Protein AF-A0A7W1MT92-F1 (afdb_monomer)

Foldseek 3Di:
DDDDDDDDDPPPPPPPPPPPDPDDDWFWKDWPAFWAADEDEQQDKDKTATDMDTDDDKWKWKDKQNHTDPPPTDRMDIDGRDHQVQAQIWMKMWIGDPPDIDIGDTYGYHYHYDWFWDWDFLDAFPVGATWIWTKTAAPPAAAFAEEEEFEADQLADDEQDPVVVQNVCSPVGHGYTSGDFFGAPPHDPRPDPSQDPPDQVNDVVGVHDDPPRRLVRLLSNQQSQCPPRNHPNAYEYEYEAVSLVSLVLQQLPPDPSRSHHPYYDHHHYDDDPVCSCVSVPPDDPPDDDDPDDPDDD

Secondary structure (DSSP, 8-state):
--PPPPPP----------PPPPPPPPPPPEEEEPPPPEEEETT---EEE-EEESSSPPEEEEEETTEE-TT--SSEEE-SS--GGGTT-EEEEEEE-SS-EEEPPPEEEEEE-----EEEEEEE-TTS-EEEEEEEPPTT-S-EEEEEEE--STTTS--S--HHHHHHHHHTT-EEEEE--PPPSS-----STT-PSS-TTTSSS-----TTHHHHHHHHHHHHHHH-TTEEEEEEEEEETHHHHHHHHHHHHSPTTTTS-SEEEEES----TT-GGGGS----TTS-PPPPPP---

pLDDT: mean 85.75, std 16.42, range [31.8, 98.81]

Structure (mmCIF, N/CA/C/O backbone):
data_AF-A0A7W1MT92-F1
#
_entry.id   AF-A0A7W1MT92-F1
#
loop_
_atom_site.group_PDB
_atom_site.id
_atom_site.type_symbol
_atom_site.label_atom_id
_atom_site.label_alt_id
_atom_site.label_comp_id
_atom_site.label_asym_id
_atom_site.label_entity_id
_atom_site.label_seq_id
_atom_site.pdbx_PDB_ins_code
_atom_site.Cartn_x
_atom_site.Cartn_y
_atom_site.Cartn_z
_atom_site.occupancy
_atom_site.B_iso_or_equiv
_atom_site.auth_seq_id
_atom_site.auth_comp_id
_atom_site.auth_asym_id
_atom_site.auth_atom_id
_atom_site.pdbx_PDB_model_num
ATOM 1 N N . MET A 1 1 ? -49.237 44.125 102.964 1.00 48.06 1 MET A N 1
ATOM 2 C CA . MET A 1 1 ? -49.565 43.345 101.752 1.00 48.06 1 MET A CA 1
ATOM 3 C C . MET A 1 1 ? -48.371 43.390 100.816 1.00 48.06 1 MET A C 1
ATOM 5 O O . MET A 1 1 ? -47.996 44.467 100.379 1.00 48.06 1 MET A O 1
ATOM 9 N N . ARG A 1 2 ? -47.734 42.242 100.585 1.00 42.09 2 ARG A N 1
ATOM 10 C CA . ARG A 1 2 ? -46.624 42.036 99.643 1.00 42.09 2 ARG A CA 1
ATOM 11 C C . ARG A 1 2 ? -46.978 40.756 98.872 1.00 42.09 2 ARG A C 1
ATOM 13 O O . ARG A 1 2 ? -47.175 39.746 99.546 1.00 42.09 2 ARG A O 1
ATOM 20 N N . PRO A 1 3 ? -47.141 40.772 97.540 1.00 48.22 3 PRO A N 1
ATOM 21 C CA . PRO A 1 3 ? -47.495 39.561 96.806 1.00 48.22 3 PRO A CA 1
ATOM 22 C C . PRO A 1 3 ? -46.298 38.605 96.711 1.00 48.22 3 PRO A C 1
ATOM 24 O O . PRO A 1 3 ? -45.175 39.034 96.451 1.00 48.22 3 PRO A O 1
ATOM 27 N N . LEU A 1 4 ? -46.558 37.314 96.928 1.00 47.12 4 LEU A N 1
ATOM 28 C CA . LEU A 1 4 ? -45.647 36.199 96.659 1.00 47.12 4 LEU A CA 1
ATOM 29 C C . LEU A 1 4 ? -45.480 36.024 95.139 1.00 47.12 4 LEU A C 1
ATOM 31 O O . LEU A 1 4 ? -46.471 35.935 94.418 1.00 47.12 4 LEU A O 1
ATOM 35 N N . ILE A 1 5 ? -44.235 35.968 94.662 1.00 55.94 5 ILE A N 1
ATOM 36 C CA . ILE A 1 5 ? -43.886 35.667 93.264 1.00 55.94 5 ILE A CA 1
ATOM 37 C C . ILE A 1 5 ? -43.835 34.132 93.103 1.00 55.94 5 ILE A C 1
ATOM 39 O O . ILE A 1 5 ? -43.121 33.492 93.878 1.00 55.94 5 ILE A O 1
ATOM 43 N N . PRO A 1 6 ? -44.559 33.515 92.149 1.00 52.12 6 PRO A N 1
ATOM 44 C CA . PRO A 1 6 ? -44.452 32.080 91.877 1.00 52.12 6 PRO A CA 1
ATOM 45 C C . PRO A 1 6 ? -43.140 31.732 91.138 1.00 52.12 6 PRO A C 1
ATOM 47 O O . PRO A 1 6 ? -42.566 32.591 90.464 1.00 52.12 6 PRO A O 1
ATOM 50 N N . PRO A 1 7 ? -42.633 30.489 91.255 1.00 48.16 7 PRO A N 1
ATOM 51 C CA . PRO A 1 7 ? -41.331 30.105 90.715 1.00 48.16 7 PRO A CA 1
ATOM 52 C C . PRO A 1 7 ? -41.333 30.051 89.182 1.00 48.16 7 PRO A C 1
ATOM 54 O O . PRO A 1 7 ? -42.296 29.607 88.560 1.00 48.16 7 PRO A O 1
ATOM 57 N N . ALA A 1 8 ? -40.219 30.467 88.576 1.00 51.00 8 ALA A N 1
ATOM 58 C CA . ALA A 1 8 ? -39.996 30.373 87.139 1.00 51.00 8 ALA A CA 1
ATOM 59 C C . ALA A 1 8 ? -39.869 28.904 86.701 1.00 51.00 8 ALA A C 1
ATOM 61 O O . ALA A 1 8 ? -38.940 28.198 87.099 1.00 51.00 8 ALA A O 1
ATOM 62 N N . THR A 1 9 ? -40.778 28.447 85.843 1.00 44.19 9 THR A N 1
ATOM 63 C CA . THR A 1 9 ? -40.657 27.182 85.116 1.00 44.19 9 THR A CA 1
ATOM 64 C C . THR A 1 9 ? -39.539 27.316 84.083 1.00 44.19 9 THR A C 1
ATOM 66 O O . THR A 1 9 ? -39.679 28.021 83.086 1.00 44.19 9 THR A O 1
ATOM 69 N N . ARG A 1 10 ? -38.407 26.637 84.303 1.00 48.03 10 ARG A N 1
ATOM 70 C CA . ARG A 1 10 ? -37.418 26.405 83.242 1.00 48.03 10 ARG A CA 1
ATOM 71 C C . ARG A 1 10 ? -38.031 25.448 82.220 1.00 48.03 10 ARG A C 1
ATOM 73 O O . ARG A 1 10 ? -38.065 24.242 82.451 1.00 48.03 10 ARG A O 1
ATOM 80 N N . THR A 1 11 ? -38.487 25.964 81.085 1.00 42.00 11 THR A N 1
ATOM 81 C CA . THR A 1 11 ? -38.676 25.151 79.883 1.00 42.00 11 THR A CA 1
ATOM 82 C C . THR A 1 11 ? -37.298 24.762 79.364 1.00 42.00 11 THR A C 1
ATOM 84 O O . THR A 1 11 ? -36.565 25.562 78.792 1.00 42.00 11 THR A O 1
ATOM 87 N N . ASN A 1 12 ? -36.919 23.514 79.621 1.00 45.34 12 ASN A N 1
ATOM 88 C CA . ASN A 1 12 ? -35.767 22.886 79.000 1.00 45.34 12 ASN A CA 1
ATOM 89 C C . ASN A 1 12 ? -36.131 22.580 77.538 1.00 45.34 12 ASN A C 1
ATOM 91 O O . ASN A 1 12 ? -36.581 21.478 77.231 1.00 45.34 12 ASN A O 1
ATOM 95 N N . THR A 1 13 ? -36.008 23.557 76.636 1.00 44.53 13 THR A N 1
ATOM 96 C CA . THR A 1 13 ? -36.089 23.314 75.188 1.00 44.53 13 THR A CA 1
ATOM 97 C C . THR A 1 13 ? -34.799 22.643 74.735 1.00 44.53 13 THR A C 1
ATOM 99 O O . THR A 1 13 ? -33.932 23.265 74.129 1.00 44.53 13 THR A O 1
ATOM 102 N N . ARG A 1 14 ? -34.650 21.353 75.052 1.00 58.62 14 ARG A N 1
ATOM 103 C CA . ARG A 1 14 ? -33.775 20.480 74.275 1.00 58.62 14 ARG A CA 1
ATOM 104 C C . ARG A 1 14 ? -34.572 20.035 73.054 1.00 58.62 14 ARG A C 1
ATOM 106 O O . ARG A 1 14 ? -35.206 18.990 73.074 1.00 58.62 14 ARG A O 1
ATOM 113 N N . THR A 1 15 ? -34.554 20.861 72.020 1.00 52.00 15 THR A N 1
ATOM 114 C CA . THR A 1 15 ? -35.010 20.504 70.673 1.00 52.00 15 THR A CA 1
ATOM 115 C C . THR A 1 15 ? -33.934 20.904 69.679 1.00 52.00 15 THR A C 1
ATOM 117 O O . THR A 1 15 ? -34.174 21.704 68.787 1.00 52.00 15 THR A O 1
ATOM 120 N N . ASP A 1 16 ? -32.752 20.319 69.851 1.00 53.72 16 ASP A N 1
ATOM 121 C CA . ASP A 1 16 ? -31.886 20.001 68.717 1.00 53.72 16 ASP A CA 1
ATOM 122 C C . ASP A 1 16 ? -32.101 18.516 68.411 1.00 53.72 16 ASP A C 1
ATOM 124 O O . ASP A 1 16 ? -31.199 17.688 68.522 1.00 53.72 16 ASP A O 1
ATOM 128 N N . ASP A 1 17 ? -33.353 18.159 68.117 1.00 54.31 17 ASP A N 1
ATOM 129 C CA . ASP A 1 17 ? -33.666 16.883 67.484 1.00 54.31 17 ASP A CA 1
ATOM 130 C C . ASP A 1 17 ? -33.342 17.069 65.998 1.00 54.31 17 ASP A C 1
ATOM 132 O O . ASP A 1 17 ? -34.206 17.322 65.158 1.00 54.31 17 ASP A O 1
ATOM 136 N N . PHE A 1 18 ? -32.042 17.066 65.686 1.00 61.00 18 PHE A N 1
ATOM 137 C CA . PHE A 1 18 ? -31.567 16.848 64.327 1.00 61.00 18 PHE A CA 1
ATOM 138 C C . PHE A 1 18 ? -31.975 15.423 63.958 1.00 61.00 18 PHE A C 1
ATOM 140 O O . PHE A 1 18 ? -31.192 14.483 64.095 1.00 61.00 18 PHE A O 1
ATOM 147 N N . ALA A 1 19 ? -33.220 15.253 63.510 1.00 62.56 19 ALA A N 1
ATOM 148 C CA . ALA A 1 19 ? -33.604 14.057 62.789 1.00 62.56 19 ALA A CA 1
ATOM 149 C C . ALA A 1 19 ? -32.589 13.905 61.642 1.00 62.56 19 ALA A C 1
ATOM 151 O O . ALA A 1 19 ? -32.461 14.832 60.832 1.00 62.56 19 ALA A O 1
ATOM 152 N N . PRO A 1 20 ? -31.811 12.809 61.580 1.00 62.53 20 PRO A N 1
ATOM 153 C CA . PRO A 1 20 ? -30.893 12.615 60.473 1.00 62.53 20 PRO A CA 1
ATOM 154 C C . PRO A 1 20 ? -31.728 12.624 59.192 1.00 62.53 20 PRO A C 1
ATOM 156 O O . PRO A 1 20 ? -32.697 11.872 59.073 1.00 62.53 20 PRO A O 1
ATOM 159 N N . THR A 1 21 ? -31.394 13.508 58.250 1.00 64.69 21 THR A N 1
ATOM 160 C CA . THR A 1 21 ? -32.008 13.499 56.917 1.00 64.69 21 THR A CA 1
ATOM 161 C C . THR A 1 21 ? -31.938 12.074 56.366 1.00 64.69 21 THR A C 1
ATOM 163 O O . THR A 1 21 ? -30.860 11.474 56.455 1.00 64.69 21 THR A O 1
ATOM 166 N N . PRO A 1 22 ? -33.034 11.505 55.825 1.00 69.00 22 PRO A N 1
ATOM 167 C CA . PRO A 1 22 ? -33.008 10.146 55.307 1.00 69.00 22 PRO A CA 1
ATOM 168 C C . PRO A 1 22 ? -31.901 10.038 54.259 1.00 69.00 22 PRO A C 1
ATOM 170 O O . PRO A 1 22 ? -31.865 10.802 53.295 1.00 69.00 22 PRO A O 1
ATOM 173 N N . ASN A 1 23 ? -30.963 9.120 54.494 1.00 74.19 23 ASN A N 1
ATOM 174 C CA . ASN A 1 23 ? -29.875 8.849 53.565 1.00 74.19 23 ASN A CA 1
ATOM 175 C C . ASN A 1 23 ? -30.501 8.447 52.213 1.00 74.19 23 ASN A C 1
ATOM 177 O O . ASN A 1 23 ? -31.392 7.589 52.219 1.00 74.19 23 ASN A O 1
ATOM 181 N N . PRO A 1 24 ? -30.112 9.053 51.075 1.00 80.06 24 PRO A N 1
ATOM 182 C CA . PRO A 1 24 ? -30.692 8.704 49.783 1.00 80.06 24 PRO A CA 1
ATOM 183 C C . PRO A 1 24 ? -30.564 7.199 49.518 1.00 80.06 24 PRO A C 1
ATOM 185 O O . PRO A 1 24 ? -29.521 6.594 49.773 1.00 80.06 24 PRO A O 1
ATOM 188 N N . THR A 1 25 ? -31.638 6.586 49.015 1.00 89.00 25 THR A N 1
ATOM 189 C CA . THR A 1 25 ? -31.658 5.157 48.687 1.00 89.00 25 THR A CA 1
ATOM 190 C C . THR A 1 25 ? -30.604 4.852 47.617 1.00 89.00 25 THR A C 1
ATOM 192 O O . THR A 1 25 ? -30.557 5.561 46.607 1.00 89.00 25 THR A O 1
ATOM 195 N N . PRO A 1 26 ? -29.765 3.813 47.793 1.00 93.69 26 PRO A N 1
ATOM 196 C CA . PRO A 1 26 ? -28.793 3.430 46.779 1.00 93.69 26 PRO A CA 1
ATOM 197 C C . PRO A 1 26 ? -29.451 3.126 45.422 1.00 93.69 26 PRO A C 1
ATOM 199 O O . PRO A 1 26 ? -30.403 2.353 45.348 1.00 93.69 26 PRO A O 1
ATOM 202 N N . SER A 1 27 ? -28.932 3.719 44.346 1.00 96.38 27 SER A N 1
ATOM 203 C CA . SER A 1 27 ? -29.359 3.499 42.963 1.00 96.38 27 SER A CA 1
ATOM 204 C C . SER A 1 27 ? -28.481 2.456 42.280 1.00 96.38 27 SER A C 1
ATOM 206 O O . SER A 1 27 ? -27.254 2.465 42.433 1.00 96.38 27 SER A O 1
ATOM 208 N N . ALA A 1 28 ? -29.104 1.613 41.455 1.00 96.94 28 ALA A N 1
ATOM 209 C CA . ALA A 1 28 ? -28.418 0.686 40.561 1.00 96.94 28 ALA A CA 1
ATOM 210 C C . ALA A 1 28 ? -27.477 1.418 39.586 1.00 96.94 28 ALA A C 1
ATOM 212 O O . ALA A 1 28 ? -27.676 2.597 39.277 1.00 96.94 28 ALA A O 1
ATOM 213 N N . ALA A 1 29 ? -26.455 0.704 39.123 1.00 97.62 29 ALA A N 1
ATOM 214 C CA . ALA A 1 29 ? -25.542 1.145 38.087 1.00 97.62 29 ALA A CA 1
ATOM 215 C C . ALA A 1 29 ? -26.243 1.094 36.722 1.00 97.62 29 ALA A C 1
ATOM 217 O O . ALA A 1 29 ? -26.895 0.106 36.385 1.00 97.62 29 ALA A O 1
ATOM 218 N N . ALA A 1 30 ? -26.090 2.147 35.927 1.00 98.12 30 ALA A N 1
ATOM 219 C CA . ALA A 1 30 ? -26.637 2.237 34.580 1.00 98.12 30 ALA A CA 1
ATOM 220 C C . ALA A 1 30 ? -25.602 2.845 33.633 1.00 98.12 30 ALA A C 1
ATOM 222 O O . ALA A 1 30 ? -24.966 3.844 33.958 1.00 98.12 30 ALA A O 1
ATOM 223 N N . ILE A 1 31 ? -25.440 2.258 32.447 1.00 98.56 31 ILE A N 1
ATOM 224 C CA . ILE A 1 31 ? -24.558 2.788 31.402 1.00 98.56 31 ILE A CA 1
ATOM 225 C C . ILE A 1 31 ? -25.366 3.742 30.521 1.00 98.56 31 ILE A C 1
ATOM 227 O O . ILE A 1 31 ? -26.307 3.318 29.852 1.00 98.56 31 ILE A O 1
ATOM 231 N N . THR A 1 32 ? -24.995 5.022 30.514 1.00 98.38 32 THR A N 1
ATOM 232 C CA . THR A 1 32 ? -25.663 6.080 29.736 1.00 98.38 32 THR A CA 1
ATOM 233 C C . THR A 1 32 ? -24.984 6.347 28.396 1.00 98.38 32 THR A C 1
ATOM 235 O O . THR A 1 32 ? -25.659 6.726 27.443 1.00 98.38 32 THR A O 1
ATOM 238 N N . THR A 1 33 ? -23.681 6.075 28.294 1.00 98.50 33 THR A N 1
ATOM 239 C CA . THR A 1 33 ? -22.927 6.130 27.034 1.00 98.50 33 THR A CA 1
ATOM 240 C C . THR A 1 33 ? -22.173 4.827 26.850 1.00 98.50 33 THR A C 1
ATOM 242 O O . THR A 1 33 ? -21.326 4.471 27.668 1.00 98.50 33 THR A O 1
ATOM 245 N N . GLN A 1 34 ? -22.490 4.124 25.770 1.00 98.62 34 GLN A N 1
ATOM 246 C CA . GLN A 1 34 ? -21.855 2.865 25.399 1.00 98.62 34 GLN A CA 1
ATOM 247 C C . GLN A 1 34 ? -20.502 3.106 24.704 1.00 98.62 34 GLN A C 1
ATOM 249 O O . GLN A 1 34 ? -20.372 4.109 24.000 1.00 98.62 34 GLN A O 1
ATOM 254 N N . PRO A 1 35 ? -19.527 2.181 24.812 1.00 98.56 35 PRO A N 1
ATOM 255 C CA . PRO A 1 35 ? -18.289 2.271 24.041 1.00 98.56 35 PRO A CA 1
ATOM 256 C C . PRO A 1 35 ? -18.573 2.185 22.542 1.00 98.56 35 PRO A C 1
ATOM 258 O O . PRO A 1 35 ? -19.485 1.471 22.126 1.00 98.56 35 PRO A O 1
ATOM 261 N N . SER A 1 36 ? -17.816 2.916 21.730 1.00 98.44 36 SER A N 1
ATOM 262 C CA . SER A 1 36 ? -17.921 2.908 20.265 1.00 98.44 36 SER A CA 1
ATOM 263 C C . SER A 1 36 ? -16.818 2.077 19.627 1.00 98.44 36 SER A C 1
ATOM 265 O O . SER A 1 36 ? -15.740 1.926 20.205 1.00 98.44 36 SER A O 1
ATOM 267 N N . ASP A 1 37 ? -17.106 1.550 18.439 1.00 98.62 37 ASP A N 1
ATOM 268 C CA . ASP A 1 37 ? -16.119 0.864 17.609 1.00 98.62 37 ASP A CA 1
ATOM 269 C C . ASP A 1 37 ? -14.950 1.801 17.285 1.00 98.62 37 ASP A C 1
ATOM 271 O O . ASP A 1 37 ? -15.131 3.013 17.142 1.00 98.62 37 ASP A O 1
ATOM 275 N N . ASN A 1 38 ? -13.751 1.238 17.169 1.00 98.44 38 ASN A N 1
ATOM 276 C CA . ASN A 1 38 ? -12.543 1.979 16.824 1.00 98.44 38 ASN A CA 1
ATOM 277 C C . ASN A 1 38 ? -11.798 1.287 15.684 1.00 98.44 38 ASN A C 1
ATOM 279 O O . ASN A 1 38 ? -11.691 0.061 15.656 1.00 98.44 38 ASN A O 1
ATOM 283 N N . ALA A 1 39 ? -11.235 2.088 14.781 1.00 98.00 39 ALA A N 1
ATOM 284 C CA . ALA A 1 39 ? -10.332 1.630 13.737 1.00 98.00 39 ALA A CA 1
ATOM 285 C C . ALA A 1 39 ? -8.976 2.321 13.898 1.00 98.00 39 ALA A C 1
ATOM 287 O O . ALA A 1 39 ? -8.915 3.542 14.043 1.00 98.00 39 ALA A O 1
ATOM 288 N N . VAL A 1 40 ? -7.900 1.542 13.879 1.00 97.69 40 VAL A N 1
ATOM 289 C CA . VAL A 1 40 ? -6.522 2.032 13.993 1.00 97.69 40 VAL A CA 1
ATOM 290 C C . VAL A 1 40 ? -5.636 1.318 12.984 1.00 97.69 40 VAL A C 1
ATOM 292 O O . VAL A 1 40 ? -5.948 0.214 12.544 1.00 97.69 40 VAL A O 1
ATOM 295 N N . THR A 1 41 ? -4.526 1.941 12.608 1.00 95.25 41 THR A N 1
ATOM 296 C CA . THR A 1 41 ? -3.460 1.249 11.879 1.00 95.25 41 THR A CA 1
ATOM 297 C C . THR A 1 41 ? -2.605 0.467 12.871 1.00 95.25 41 THR A C 1
ATOM 299 O O . THR A 1 41 ? -2.415 0.912 14.006 1.00 95.25 41 THR A O 1
ATOM 302 N N . GLU A 1 42 ? -2.093 -0.687 12.453 1.00 94.62 42 GLU A N 1
ATOM 303 C CA . GLU A 1 42 ? -1.132 -1.488 13.212 1.00 94.62 42 GLU A CA 1
ATOM 304 C C . GLU A 1 42 ? 0.004 -0.621 13.786 1.00 94.62 42 GLU A C 1
ATOM 306 O O . GLU A 1 42 ? 0.494 0.314 13.150 1.00 94.62 42 GLU A O 1
ATOM 311 N N . GLY A 1 43 ? 0.377 -0.896 15.036 1.00 95.50 43 GLY A N 1
ATOM 312 C CA . GLY A 1 43 ? 1.271 -0.074 15.854 1.00 95.50 43 GLY A CA 1
ATOM 313 C C . GLY A 1 43 ? 0.569 1.066 16.606 1.00 95.50 43 GLY A C 1
ATOM 314 O O . GLY A 1 43 ? 1.101 1.554 17.603 1.00 95.50 43 GLY A O 1
ATOM 315 N N . GLY A 1 44 ? -0.636 1.469 16.189 1.00 97.25 44 GLY A N 1
ATOM 316 C CA . GLY A 1 44 ? -1.456 2.477 16.864 1.00 97.25 44 GLY A CA 1
ATOM 317 C C . GLY A 1 44 ? -2.174 1.950 18.112 1.00 97.25 44 GLY A C 1
ATOM 318 O O . GLY A 1 44 ? -2.236 0.743 18.352 1.00 97.25 44 GLY A O 1
ATOM 319 N N . THR A 1 45 ? -2.751 2.856 18.905 1.00 98.25 45 THR A N 1
ATOM 320 C CA . THR A 1 45 ? -3.562 2.531 20.091 1.00 98.25 45 THR A CA 1
ATOM 321 C C . THR A 1 45 ? -5.012 2.974 19.902 1.00 98.25 45 THR A C 1
ATOM 323 O O . THR A 1 45 ? -5.281 4.021 19.316 1.00 98.25 45 THR A O 1
ATOM 326 N N . ALA A 1 46 ? -5.959 2.187 20.414 1.00 98.31 46 ALA A N 1
ATOM 327 C CA . ALA A 1 46 ? -7.385 2.513 20.409 1.00 98.31 46 ALA A CA 1
ATOM 328 C C . ALA A 1 46 ? -7.864 2.824 21.829 1.00 98.31 46 ALA A C 1
ATOM 330 O O . ALA A 1 46 ? -7.409 2.197 22.785 1.00 98.31 46 ALA A O 1
ATOM 331 N N . THR A 1 47 ? -8.797 3.768 21.980 1.00 98.56 47 THR A N 1
ATOM 332 C CA . THR A 1 47 ? -9.396 4.094 23.283 1.00 98.56 47 THR A CA 1
ATOM 333 C C . THR A 1 47 ? -10.896 3.842 23.270 1.00 98.56 47 THR A C 1
ATOM 335 O O . THR A 1 47 ? -11.632 4.413 22.469 1.00 98.56 47 THR A O 1
ATOM 338 N N . PHE A 1 48 ? -11.350 3.025 24.215 1.00 98.69 48 PHE A N 1
ATOM 339 C CA . PHE A 1 48 ? -12.756 2.752 24.481 1.00 98.69 48 PHE A CA 1
ATOM 340 C C . PHE A 1 48 ? -13.166 3.450 25.776 1.00 98.69 48 PHE A C 1
ATOM 342 O O . PHE A 1 48 ? -12.412 3.463 26.749 1.00 98.69 48 PHE A O 1
ATOM 349 N N . SER A 1 49 ? -14.357 4.042 25.805 1.00 98.56 49 SER A N 1
ATOM 350 C CA . SER A 1 49 ? -14.860 4.762 26.976 1.00 98.56 49 SER A CA 1
ATOM 351 C C . SER A 1 49 ? -16.339 4.488 27.215 1.00 98.56 49 SER A C 1
ATOM 353 O O . SER A 1 49 ? -17.098 4.191 26.296 1.00 98.56 49 SER A O 1
ATOM 355 N N . VAL A 1 50 ? -16.739 4.573 28.479 1.00 98.62 50 VAL A N 1
ATOM 356 C CA . VAL A 1 50 ? -18.118 4.425 28.943 1.00 98.62 50 VAL A CA 1
ATOM 357 C C . VAL A 1 50 ? -18.471 5.606 29.843 1.00 98.62 50 VAL A C 1
ATOM 359 O O . VAL A 1 50 ? -17.621 6.147 30.548 1.00 98.62 50 VAL A O 1
ATOM 362 N N . THR A 1 51 ? -19.738 6.010 29.846 1.00 98.56 51 THR A N 1
ATOM 363 C CA . THR A 1 51 ? -20.296 6.851 30.916 1.00 98.56 51 THR A CA 1
ATOM 364 C C . THR A 1 51 ? -21.339 6.045 31.666 1.00 98.56 51 THR A C 1
ATOM 366 O O . THR A 1 51 ? -22.211 5.432 31.046 1.00 98.56 51 THR A O 1
ATOM 369 N N . ALA A 1 52 ? -21.239 6.031 32.994 1.00 98.19 52 ALA A N 1
ATOM 370 C CA . ALA A 1 52 ? -22.161 5.317 33.859 1.00 98.19 52 ALA A CA 1
ATOM 371 C C . ALA A 1 52 ? -22.610 6.181 35.041 1.00 98.19 52 ALA A C 1
ATOM 373 O O . ALA A 1 52 ? -21.896 7.076 35.492 1.00 98.19 52 ALA A O 1
ATOM 374 N N . THR A 1 53 ? -23.807 5.894 35.536 1.00 98.19 53 THR A N 1
ATOM 375 C CA . THR A 1 53 ? -24.429 6.515 36.706 1.00 98.19 53 THR A CA 1
ATOM 376 C C . THR A 1 53 ? -24.798 5.441 37.728 1.00 98.19 53 THR A C 1
ATOM 378 O O . THR A 1 53 ? -24.814 4.254 37.410 1.00 98.19 53 THR A O 1
ATOM 381 N N . GLY A 1 54 ? -25.061 5.843 38.972 1.00 96.81 54 GLY A N 1
ATOM 382 C CA . GLY A 1 54 ? -25.418 4.948 40.076 1.00 96.81 54 GLY A CA 1
ATOM 383 C C . GLY A 1 54 ? -24.819 5.422 41.397 1.00 96.81 54 GLY A C 1
ATOM 384 O O . GLY A 1 54 ? -24.068 6.398 41.435 1.00 96.81 54 GLY A O 1
ATOM 385 N N . THR A 1 55 ? -25.142 4.743 42.497 1.00 97.50 55 THR A N 1
ATOM 386 C CA . THR A 1 55 ? -24.509 5.042 43.789 1.00 97.50 55 THR A CA 1
ATOM 387 C C . THR A 1 55 ? -23.023 4.702 43.749 1.00 97.50 55 THR A C 1
ATOM 389 O O . THR A 1 55 ? -22.652 3.605 43.334 1.00 97.50 55 THR A O 1
ATOM 392 N N . ALA A 1 56 ? -22.188 5.649 44.177 1.00 96.12 56 ALA A N 1
ATOM 393 C CA . ALA A 1 56 ? -20.740 5.502 44.249 1.00 96.12 56 ALA A CA 1
ATOM 394 C C . ALA A 1 56 ? -20.299 4.589 45.421 1.00 96.12 56 ALA A C 1
ATOM 396 O O . ALA A 1 56 ? -21.018 4.499 46.419 1.00 96.12 56 ALA A O 1
ATOM 397 N N . PRO A 1 57 ? -19.103 3.970 45.350 1.00 96.62 57 PRO A N 1
ATOM 398 C CA . PRO A 1 57 ? -18.179 3.986 44.214 1.00 96.62 57 PRO A CA 1
ATOM 399 C C . PRO A 1 57 ? -18.654 3.086 43.064 1.00 96.62 57 PRO A C 1
ATOM 401 O O . PRO A 1 57 ? -19.142 1.980 43.288 1.00 96.62 57 PRO A O 1
ATOM 404 N N . LEU A 1 58 ? -18.472 3.564 41.829 1.00 98.25 58 LEU A N 1
ATOM 405 C CA . LEU A 1 58 ? -18.590 2.731 40.632 1.00 98.25 58 LEU A CA 1
ATOM 406 C C . LEU A 1 58 ? -17.259 2.016 40.400 1.00 98.25 58 LEU A C 1
ATOM 408 O O . LEU A 1 58 ? -16.202 2.646 40.429 1.00 98.25 58 LEU A O 1
ATOM 412 N N . SER A 1 59 ? -17.323 0.714 40.157 1.00 98.56 59 SER A N 1
ATOM 413 C CA . SER A 1 59 ? -16.185 -0.114 39.766 1.00 98.56 59 SER A CA 1
ATOM 414 C C . SER A 1 59 ? -16.315 -0.504 38.299 1.00 98.56 59 SER A C 1
ATOM 416 O O . SER A 1 59 ? -17.415 -0.777 37.822 1.00 98.56 59 SER A O 1
ATOM 418 N N . TYR A 1 60 ? -15.189 -0.529 37.592 1.00 98.75 60 TYR A N 1
ATOM 419 C CA . TYR A 1 60 ? -15.115 -0.879 36.177 1.00 98.75 60 TYR A CA 1
ATOM 420 C C . TYR A 1 60 ? -14.185 -2.069 36.013 1.00 98.75 60 TYR A C 1
ATOM 422 O O . TYR A 1 60 ? -13.193 -2.188 36.731 1.00 98.75 60 TYR A O 1
ATOM 430 N N . GLN A 1 61 ? -14.485 -2.927 35.047 1.00 98.75 61 GLN A N 1
ATOM 431 C CA . GLN A 1 61 ? -13.567 -3.965 34.610 1.00 98.75 61 GLN A CA 1
ATOM 432 C C . GLN A 1 61 ? -13.761 -4.218 33.118 1.00 98.75 61 GLN A C 1
ATOM 434 O O . GLN A 1 61 ? -14.814 -4.699 32.692 1.00 98.75 61 GLN A O 1
ATOM 439 N N . TRP A 1 62 ? -12.744 -3.891 32.323 1.00 98.81 62 TRP A N 1
ATOM 440 C CA . TRP A 1 62 ? -12.752 -4.169 30.888 1.00 98.81 62 TRP A CA 1
ATOM 441 C C . TRP A 1 62 ? -12.414 -5.628 30.595 1.00 98.81 62 TRP A C 1
ATOM 443 O O . TRP A 1 62 ? -11.615 -6.258 31.297 1.00 98.81 62 TRP A O 1
ATOM 453 N N . ALA A 1 63 ? -13.008 -6.140 29.523 1.00 98.69 63 ALA A N 1
ATOM 454 C CA . ALA A 1 63 ? -12.751 -7.448 28.954 1.00 98.69 63 ALA A CA 1
ATOM 455 C C . ALA A 1 63 ? -12.510 -7.332 27.443 1.00 98.69 63 ALA A C 1
ATOM 457 O O . ALA A 1 63 ? -13.158 -6.534 26.763 1.00 98.69 63 ALA A O 1
ATOM 458 N N . LYS A 1 64 ? -11.599 -8.160 26.928 1.00 98.56 64 LYS A N 1
ATOM 459 C CA . LYS A 1 64 ? -11.304 -8.346 25.504 1.00 98.56 64 LYS A CA 1
ATOM 460 C C . LYS A 1 64 ? -11.706 -9.764 25.118 1.00 98.56 64 LYS A C 1
ATOM 462 O O . LYS A 1 64 ? -11.223 -10.717 25.722 1.00 98.56 64 LYS A O 1
ATOM 467 N N . ASN A 1 65 ? -12.589 -9.915 24.133 1.00 98.06 65 ASN A N 1
ATOM 468 C CA . ASN A 1 65 ? -13.122 -11.213 23.696 1.00 98.06 65 ASN A CA 1
ATOM 469 C C . ASN A 1 65 ? -13.672 -12.058 24.865 1.00 98.06 65 ASN A C 1
ATOM 471 O O . ASN A 1 65 ? -13.484 -13.269 24.919 1.00 98.06 65 ASN A O 1
ATOM 475 N N . GLY A 1 66 ? -14.304 -11.397 25.842 1.00 96.81 66 GLY A N 1
ATOM 476 C CA . GLY A 1 66 ? -14.843 -12.029 27.052 1.00 96.81 66 GLY A CA 1
ATOM 477 C C . GLY A 1 66 ? -13.819 -12.327 28.156 1.00 96.81 66 GLY A C 1
ATOM 478 O O . GLY A 1 66 ? -14.226 -12.643 29.270 1.00 96.81 66 GLY A O 1
ATOM 479 N N . ALA A 1 67 ? -12.515 -12.180 27.903 1.00 98.25 67 ALA A N 1
ATOM 480 C CA . ALA A 1 67 ? -11.472 -12.354 28.910 1.00 98.25 67 ALA A CA 1
ATOM 481 C C . ALA A 1 67 ? -11.130 -11.027 29.600 1.00 98.25 67 ALA A C 1
ATOM 483 O O . ALA A 1 67 ? -10.928 -10.004 28.946 1.00 98.25 67 ALA A O 1
ATOM 484 N N . THR A 1 68 ? -11.030 -11.045 30.927 1.00 98.12 68 THR A N 1
ATOM 485 C CA . THR A 1 68 ? -10.691 -9.868 31.736 1.00 98.12 68 THR A CA 1
ATOM 486 C C . THR A 1 68 ? -9.333 -9.282 31.351 1.00 98.12 68 THR A C 1
ATOM 488 O O . THR A 1 68 ? -8.328 -9.991 31.319 1.00 98.12 68 THR A O 1
ATOM 491 N N . VAL A 1 69 ? -9.281 -7.967 31.133 1.00 98.19 69 VAL A N 1
ATOM 492 C CA . VAL A 1 69 ? -8.02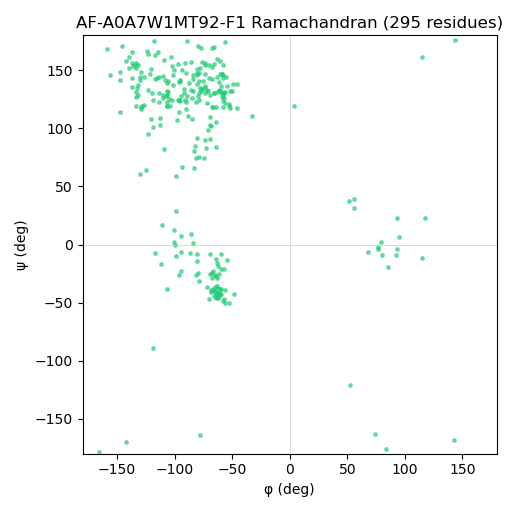6 -7.229 30.956 1.00 98.19 69 VAL A CA 1
ATOM 493 C C . VAL A 1 69 ? -7.517 -6.786 32.326 1.00 98.19 69 VAL A C 1
ATOM 495 O O . VAL A 1 69 ? -8.112 -5.928 32.981 1.00 98.19 69 VAL A O 1
ATOM 498 N N . ALA A 1 70 ? -6.417 -7.382 32.783 1.00 97.75 70 ALA A N 1
ATOM 499 C CA . ALA A 1 70 ? -5.851 -7.087 34.096 1.00 97.75 70 ALA A CA 1
ATOM 500 C C . ALA A 1 70 ? -5.541 -5.586 34.263 1.00 97.75 70 ALA A C 1
ATOM 502 O O . ALA A 1 70 ? -4.932 -4.967 33.393 1.00 97.75 70 ALA A O 1
ATOM 503 N N . GLY A 1 71 ? -5.974 -5.001 35.385 1.00 96.94 71 GLY A N 1
ATOM 504 C CA . GLY A 1 71 ? -5.715 -3.596 35.732 1.00 96.94 71 GLY A CA 1
ATOM 505 C C . GLY A 1 71 ? -6.562 -2.557 34.985 1.00 96.94 71 GLY A C 1
ATOM 506 O O . GLY A 1 71 ? -6.477 -1.373 35.298 1.00 96.94 71 GLY A O 1
ATOM 507 N N . ALA A 1 72 ? -7.407 -2.963 34.034 1.00 98.25 72 ALA A N 1
ATOM 508 C CA . ALA A 1 72 ? -8.283 -2.049 33.307 1.00 98.25 72 ALA A CA 1
ATOM 509 C C . ALA A 1 72 ? -9.554 -1.723 34.116 1.00 98.25 72 ALA A C 1
ATOM 511 O O . ALA A 1 72 ? -10.641 -2.222 33.818 1.00 98.25 72 ALA A O 1
ATOM 512 N N . THR A 1 73 ? -9.401 -0.888 35.149 1.00 98.44 73 THR A N 1
ATOM 513 C CA . THR A 1 73 ? -10.451 -0.567 36.137 1.00 98.44 73 THR A CA 1
ATOM 514 C C . THR A 1 73 ? -10.984 0.867 36.065 1.00 98.44 73 THR A C 1
ATOM 516 O O . THR A 1 73 ? -11.624 1.349 37.000 1.00 98.44 73 THR A O 1
ATOM 519 N N . SER A 1 74 ? -10.724 1.560 34.958 1.00 98.56 74 SER A N 1
ATOM 520 C CA . SER A 1 74 ? -11.165 2.937 34.708 1.00 98.56 74 SER A CA 1
ATOM 521 C C . SER A 1 74 ? -12.362 2.984 33.753 1.00 98.56 74 SER A C 1
ATOM 523 O O . SER A 1 74 ? -12.608 2.049 32.991 1.00 98.56 74 SER A O 1
ATOM 525 N N . ALA A 1 75 ? -13.084 4.110 33.742 1.00 98.44 75 ALA A N 1
ATOM 526 C CA . ALA A 1 75 ? -14.178 4.357 32.792 1.00 98.44 75 ALA A CA 1
ATOM 527 C C . ALA A 1 75 ? -13.711 4.415 31.321 1.00 98.44 75 ALA A C 1
ATOM 529 O O . ALA A 1 75 ? -14.521 4.302 30.402 1.00 98.44 75 ALA A O 1
ATOM 530 N N . SER A 1 76 ? -12.409 4.574 31.087 1.00 98.50 76 SER A N 1
ATOM 531 C CA . SER A 1 76 ? -11.769 4.417 29.786 1.00 98.50 76 SER A CA 1
ATOM 532 C C . SER A 1 76 ? -10.701 3.328 29.826 1.00 98.50 76 SER A C 1
ATOM 534 O O . SER A 1 76 ? -10.069 3.087 30.856 1.00 98.50 76 SER A O 1
ATOM 536 N N . TYR A 1 77 ? -10.493 2.686 28.682 1.00 98.62 77 TYR A N 1
ATOM 537 C CA . TYR A 1 77 ? -9.411 1.748 28.443 1.00 98.62 77 TYR A CA 1
ATOM 538 C C . TYR A 1 77 ? -8.742 2.066 27.111 1.00 98.62 77 TYR A C 1
ATOM 540 O O . TYR A 1 77 ? -9.405 2.135 26.077 1.00 98.62 77 TYR A O 1
ATOM 548 N N . THR A 1 78 ? -7.424 2.236 27.147 1.00 98.62 78 THR A N 1
ATOM 549 C CA . THR A 1 78 ? -6.589 2.385 25.956 1.00 98.62 78 THR A CA 1
ATOM 550 C C . THR A 1 78 ? -5.804 1.098 25.752 1.00 98.62 78 THR A C 1
ATOM 552 O O . THR A 1 78 ? -5.168 0.598 26.682 1.00 98.62 78 THR A O 1
ATOM 555 N N . THR A 1 79 ? -5.861 0.544 24.545 1.00 98.31 79 THR A N 1
ATOM 556 C CA . THR A 1 79 ? -5.102 -0.656 24.193 1.00 98.31 79 THR A CA 1
ATOM 557 C C . THR A 1 79 ? -3.595 -0.366 24.225 1.00 98.31 79 THR A C 1
ATOM 559 O O . THR A 1 79 ? -3.178 0.769 23.976 1.00 98.31 79 THR A O 1
ATOM 562 N N . PRO A 1 80 ? -2.744 -1.385 24.430 1.00 97.69 80 PRO A N 1
ATOM 563 C CA . PRO A 1 80 ? -1.361 -1.336 23.962 1.00 97.69 80 PRO A CA 1
ATOM 564 C C . PRO A 1 80 ? -1.288 -1.084 22.445 1.00 97.69 80 PRO A C 1
ATOM 566 O O . PRO A 1 80 ? -2.319 -1.080 21.760 1.00 97.69 80 PRO A O 1
ATOM 569 N N . ALA A 1 81 ? -0.072 -0.897 21.920 1.00 97.75 81 ALA A N 1
ATOM 570 C CA . ALA A 1 81 ? 0.155 -0.859 20.477 1.00 97.75 81 ALA A CA 1
ATOM 571 C C . ALA A 1 81 ? -0.448 -2.115 19.832 1.00 97.75 81 ALA A C 1
ATOM 573 O O . ALA A 1 81 ? -0.129 -3.239 20.227 1.00 97.75 81 ALA A O 1
ATOM 574 N N . THR A 1 82 ? -1.375 -1.901 18.905 1.00 97.69 82 THR A N 1
ATOM 575 C CA . THR A 1 82 ? -2.177 -2.962 18.299 1.00 97.69 82 THR A CA 1
ATOM 576 C C . THR A 1 82 ? -1.402 -3.678 17.206 1.00 97.69 82 THR A C 1
ATOM 578 O O . THR A 1 82 ? -0.583 -3.086 16.507 1.00 97.69 82 THR A O 1
ATOM 581 N N . THR A 1 83 ? -1.681 -4.963 17.050 1.00 95.44 83 THR A N 1
ATOM 582 C CA . THR A 1 83 ? -1.168 -5.807 15.969 1.00 95.44 83 THR A CA 1
ATOM 583 C C . THR A 1 83 ? -2.326 -6.295 15.114 1.00 95.44 83 THR A C 1
ATOM 585 O O . THR A 1 83 ? -3.476 -6.300 15.554 1.00 95.44 83 THR A O 1
ATOM 588 N N . THR A 1 84 ? -2.047 -6.775 13.906 1.00 92.94 84 THR A N 1
ATOM 589 C CA . THR A 1 84 ? -3.079 -7.406 13.061 1.00 92.94 84 THR A CA 1
ATOM 590 C C . THR A 1 84 ? -3.789 -8.601 13.722 1.00 92.94 84 THR A C 1
ATOM 592 O O . THR A 1 84 ? -4.930 -8.897 13.371 1.00 92.94 84 THR A O 1
ATOM 595 N N . VAL A 1 85 ? -3.191 -9.238 14.739 1.00 94.56 85 VAL A N 1
ATOM 596 C CA . VAL A 1 85 ? -3.830 -10.291 15.563 1.00 94.56 85 VAL A CA 1
ATOM 597 C C . VAL A 1 85 ? -4.979 -9.746 16.422 1.00 94.56 85 VAL A C 1
ATOM 599 O O . VAL A 1 85 ? -5.889 -10.486 16.791 1.00 94.56 85 VAL A O 1
ATOM 602 N N . ASP A 1 86 ? -4.965 -8.451 16.740 1.00 96.62 86 ASP A N 1
ATOM 603 C CA . ASP A 1 86 ? -6.023 -7.792 17.508 1.00 96.62 86 ASP A CA 1
ATOM 604 C C . ASP A 1 86 ? -7.245 -7.427 16.653 1.00 96.62 86 ASP A C 1
ATOM 606 O O . ASP A 1 86 ? -8.268 -7.009 17.204 1.00 96.62 86 ASP A O 1
ATOM 610 N N . ASN A 1 87 ? -7.162 -7.573 15.326 1.00 96.75 87 ASN A N 1
ATOM 611 C CA . ASN A 1 87 ? -8.250 -7.228 14.421 1.00 96.75 87 ASN A CA 1
ATOM 612 C C . ASN A 1 87 ? -9.512 -8.056 14.714 1.00 96.75 87 ASN A C 1
ATOM 614 O O . ASN A 1 87 ? -9.466 -9.278 14.850 1.00 96.75 87 ASN A O 1
ATOM 618 N N . GLY A 1 88 ? -10.654 -7.379 14.805 1.00 97.69 88 GLY A N 1
ATOM 619 C CA . GLY A 1 88 ? -11.938 -7.979 15.160 1.00 97.69 88 GLY A CA 1
ATOM 620 C C . GLY A 1 88 ? -12.125 -8.232 16.658 1.00 97.69 88 GLY A C 1
ATOM 621 O O . GLY A 1 88 ? -13.166 -8.762 17.048 1.00 97.69 88 GLY A O 1
ATOM 622 N N . ALA A 1 89 ? -11.167 -7.858 17.517 1.00 98.44 89 ALA A N 1
ATOM 623 C CA . ALA A 1 89 ? -11.337 -7.994 18.959 1.00 98.44 89 ALA A CA 1
ATOM 624 C C . ALA A 1 89 ? -12.527 -7.163 19.466 1.00 98.44 89 ALA A C 1
ATOM 626 O O . ALA A 1 89 ? -12.735 -6.021 19.058 1.00 98.44 89 ALA A O 1
ATOM 627 N N . LEU A 1 90 ? -13.290 -7.738 20.395 1.00 98.69 90 LEU A N 1
ATOM 628 C CA . LEU A 1 90 ? -14.457 -7.120 21.013 1.00 98.69 90 LEU A CA 1
ATOM 629 C C . LEU A 1 90 ? -14.130 -6.671 22.436 1.00 98.69 90 LEU A C 1
ATOM 631 O O . LEU A 1 90 ? -13.723 -7.479 23.273 1.00 98.69 90 LEU A O 1
ATOM 635 N N . PHE A 1 91 ? -14.366 -5.397 22.725 1.00 98.69 91 PHE A N 1
ATOM 636 C CA . PHE A 1 91 ? -14.177 -4.785 24.032 1.00 98.69 91 PHE A CA 1
ATOM 637 C C . PHE A 1 91 ? -15.522 -4.500 24.689 1.00 98.69 91 PHE A C 1
ATOM 639 O O . PHE A 1 91 ? -16.399 -3.868 24.103 1.00 98.69 91 PHE A O 1
ATOM 646 N N . ALA A 1 92 ? -15.683 -4.963 25.922 1.00 98.75 92 ALA A N 1
ATOM 647 C CA . ALA A 1 92 ? -16.837 -4.665 26.758 1.00 98.75 92 ALA A CA 1
ATOM 648 C C . ALA A 1 92 ? -16.370 -4.348 28.177 1.00 98.75 92 ALA A C 1
ATOM 650 O O . ALA A 1 92 ? -15.315 -4.811 28.615 1.00 98.75 92 ALA A O 1
ATOM 651 N N . VAL A 1 93 ? -17.158 -3.568 28.905 1.00 98.81 93 VAL A N 1
ATOM 652 C CA . VAL A 1 93 ? -16.874 -3.197 30.290 1.00 98.81 93 VAL A CA 1
ATOM 653 C C . VAL A 1 93 ? -18.032 -3.611 31.177 1.00 98.81 93 VAL A C 1
ATOM 655 O O . VAL A 1 93 ? -19.198 -3.371 30.866 1.00 98.81 93 VAL A O 1
ATOM 658 N N . THR A 1 94 ? -17.698 -4.249 32.293 1.00 98.75 94 THR A N 1
ATOM 659 C CA . THR A 1 94 ? -18.644 -4.469 33.384 1.00 98.75 94 THR A CA 1
ATOM 660 C C . THR A 1 94 ? -18.535 -3.296 34.343 1.00 98.75 94 THR A C 1
ATOM 662 O O . THR A 1 94 ? -17.441 -3.001 34.828 1.00 98.75 94 THR A O 1
ATOM 665 N N . VAL A 1 95 ? -19.656 -2.628 34.602 1.00 98.75 95 VAL A N 1
ATOM 666 C CA . VAL A 1 95 ? -19.767 -1.551 35.587 1.00 98.75 95 VAL A CA 1
ATOM 667 C C . VAL A 1 95 ? -20.605 -2.049 36.752 1.00 98.75 95 VAL A C 1
ATOM 669 O O . VAL A 1 95 ? -21.729 -2.510 36.557 1.00 98.75 95 VAL A O 1
ATOM 672 N N . SER A 1 96 ? -20.077 -1.953 37.967 1.00 98.44 96 SER A N 1
ATOM 673 C CA . SER A 1 96 ? -20.758 -2.429 39.169 1.00 98.44 96 SER A CA 1
ATOM 674 C C . SER A 1 96 ? -20.715 -1.422 40.309 1.00 98.44 96 SER A C 1
ATOM 676 O O . SER A 1 96 ? -19.849 -0.550 40.384 1.00 98.44 96 SER A O 1
ATOM 678 N N . ASN A 1 97 ? -21.684 -1.548 41.209 1.00 97.88 97 ASN A N 1
ATOM 679 C CA . ASN A 1 97 ? -21.712 -0.875 42.499 1.00 97.88 97 ASN A CA 1
ATOM 680 C C . ASN A 1 97 ? -22.295 -1.806 43.571 1.00 97.88 97 ASN A C 1
ATOM 682 O O . ASN A 1 97 ? -22.510 -2.991 43.324 1.00 97.88 97 ASN A O 1
ATOM 686 N N . SER A 1 98 ? -22.576 -1.280 44.765 1.00 97.25 98 SER A N 1
ATOM 687 C CA . SER A 1 98 ? -23.132 -2.060 45.882 1.00 97.25 98 SER A CA 1
ATOM 688 C C . SER A 1 98 ? -24.530 -2.645 45.633 1.00 97.25 98 SER A C 1
ATOM 690 O O . SER A 1 98 ? -24.979 -3.475 46.419 1.00 97.25 98 SER A O 1
ATOM 692 N N . VAL A 1 99 ? -25.223 -2.219 44.573 1.00 97.44 99 VAL A N 1
ATOM 693 C CA . VAL A 1 99 ? -26.610 -2.607 44.275 1.00 97.44 99 VAL A CA 1
ATOM 694 C C . VAL A 1 99 ? -26.687 -3.583 43.103 1.00 97.44 99 VAL A C 1
ATOM 696 O O . VAL A 1 99 ? -27.527 -4.479 43.096 1.00 97.44 99 VAL A O 1
ATOM 699 N N . SER A 1 100 ? -25.854 -3.396 42.079 1.00 98.00 100 SER A N 1
ATOM 700 C CA . SER A 1 100 ? -26.019 -4.080 40.793 1.00 98.00 100 SER A CA 1
ATOM 701 C C . SER A 1 100 ? -24.725 -4.131 39.982 1.00 98.00 100 SER A C 1
ATOM 703 O O . SER A 1 100 ? -23.764 -3.416 40.268 1.00 98.00 100 SER A O 1
ATOM 705 N N . SER A 1 101 ? -24.744 -4.946 38.929 1.00 97.94 101 SER A N 1
ATOM 706 C CA . SER A 1 101 ? -23.709 -5.021 37.902 1.00 97.94 101 SER A CA 1
ATOM 707 C C . SER A 1 101 ? -24.366 -5.006 36.523 1.00 97.94 101 SER A C 1
ATOM 709 O O . SER A 1 101 ? -25.356 -5.707 36.308 1.00 97.94 101 SER A O 1
ATOM 711 N N . VAL A 1 102 ? -23.831 -4.207 35.602 1.00 98.56 102 VAL A N 1
ATOM 712 C CA . VAL A 1 102 ? -24.310 -4.072 34.222 1.00 98.56 102 VAL A CA 1
ATOM 713 C C . VAL A 1 102 ? -23.134 -4.182 33.253 1.00 98.56 102 VAL A C 1
ATOM 715 O O . VAL A 1 102 ? -22.063 -3.626 33.492 1.00 98.56 102 VAL A O 1
ATOM 718 N N . ILE A 1 103 ? -23.324 -4.910 32.155 1.00 98.56 103 ILE A N 1
ATOM 719 C CA . ILE A 1 103 ? -22.318 -5.080 31.099 1.00 98.56 103 ILE A CA 1
ATOM 720 C C . ILE A 1 103 ? -22.676 -4.152 29.935 1.00 98.56 103 ILE A C 1
ATOM 722 O O . ILE A 1 103 ? -23.847 -4.026 29.572 1.00 98.56 103 ILE A O 1
ATOM 726 N N . SER A 1 104 ? -21.678 -3.484 29.360 1.00 98.69 104 SER A N 1
ATOM 727 C CA . SER A 1 104 ? -21.850 -2.663 28.160 1.00 98.69 104 SER A CA 1
ATOM 728 C C . SER A 1 104 ? -22.180 -3.503 26.922 1.00 98.69 104 SER A C 1
ATOM 730 O O . SER A 1 104 ? -21.988 -4.720 26.898 1.00 98.69 104 SER A O 1
ATOM 732 N N . ARG A 1 105 ? -22.568 -2.841 25.826 1.00 98.19 105 ARG A N 1
ATOM 733 C CA . ARG A 1 105 ? -22.430 -3.454 24.497 1.00 98.19 105 ARG A CA 1
ATOM 734 C C . ARG A 1 105 ? -20.956 -3.761 24.217 1.00 98.19 105 ARG A C 1
ATOM 736 O O . ARG A 1 105 ? -20.066 -3.116 24.781 1.00 98.19 105 ARG A O 1
ATOM 743 N N . SER A 1 106 ? -20.711 -4.688 23.302 1.00 98.25 106 SER A N 1
ATOM 744 C CA . SER A 1 106 ? -19.380 -4.886 22.733 1.00 98.25 106 SER A CA 1
ATOM 745 C C . SER A 1 106 ? -19.074 -3.802 21.701 1.00 98.25 106 SER A C 1
ATOM 747 O O . SER A 1 106 ? -19.912 -3.512 20.850 1.00 98.25 106 SER A O 1
ATOM 749 N N . ALA A 1 107 ? -17.877 -3.231 21.781 1.00 98.69 107 ALA A N 1
ATOM 750 C CA . ALA A 1 107 ? -17.284 -2.378 20.762 1.00 98.69 107 ALA A CA 1
ATOM 751 C C . ALA A 1 107 ? -16.168 -3.145 20.046 1.00 98.69 107 ALA A C 1
ATOM 753 O O . ALA A 1 107 ? -15.329 -3.773 20.691 1.00 98.69 107 ALA A O 1
ATOM 754 N N . SER A 1 108 ? -16.168 -3.113 18.724 1.00 98.50 108 SER A N 1
ATOM 755 C CA . SER A 1 108 ? -15.179 -3.768 17.878 1.00 98.50 108 SER A CA 1
ATOM 756 C C . SER A 1 108 ? -13.925 -2.913 17.692 1.00 98.50 108 SER A C 1
ATOM 758 O O . SER A 1 108 ? -13.975 -1.680 17.646 1.00 98.50 108 SER A O 1
ATOM 760 N N . LEU A 1 109 ? -12.784 -3.588 17.588 1.00 98.69 109 LEU A N 1
ATOM 761 C CA . LEU A 1 109 ? -11.517 -3.021 17.155 1.00 98.69 109 LEU A CA 1
ATOM 762 C C . LEU A 1 109 ? -11.215 -3.506 15.739 1.00 98.69 109 LEU A C 1
ATOM 764 O O . LEU A 1 109 ? -11.045 -4.703 15.519 1.00 98.69 109 LEU A O 1
ATOM 768 N N . THR A 1 110 ? -11.102 -2.579 14.796 1.00 98.31 110 THR A N 1
ATOM 769 C CA . THR A 1 110 ? -10.533 -2.850 13.473 1.00 98.31 110 THR A CA 1
ATOM 770 C C . THR A 1 110 ? -9.070 -2.425 13.474 1.00 98.31 110 THR A C 1
ATOM 772 O O . THR A 1 110 ? -8.766 -1.272 13.784 1.00 98.31 110 THR A O 1
ATOM 775 N N . VAL A 1 111 ? -8.164 -3.341 13.135 1.00 96.88 111 VAL A N 1
ATOM 776 C CA . VAL A 1 111 ? -6.737 -3.034 12.974 1.00 96.88 111 VAL A CA 1
ATOM 777 C C . VAL A 1 111 ? -6.372 -3.186 11.507 1.00 96.88 111 VAL A C 1
ATOM 779 O O . VAL A 1 111 ? -6.330 -4.297 10.981 1.00 96.88 111 VAL A O 1
ATOM 782 N N . ASN A 1 112 ? -6.117 -2.057 10.852 1.00 92.88 112 ASN A N 1
ATOM 783 C CA . ASN A 1 112 ? -5.663 -2.022 9.470 1.00 92.88 112 ASN A CA 1
ATOM 784 C C . ASN A 1 112 ? -4.158 -2.316 9.432 1.00 92.88 112 ASN A C 1
ATOM 786 O O . ASN A 1 112 ? -3.407 -1.651 10.152 1.00 92.88 112 ASN A O 1
ATOM 790 N N . PRO A 1 113 ? -3.695 -3.278 8.618 1.00 90.12 113 PRO A N 1
ATOM 791 C CA . PRO A 1 113 ? -2.272 -3.554 8.479 1.00 90.12 113 PRO A CA 1
ATOM 792 C C . PRO A 1 113 ? -1.481 -2.308 8.080 1.00 90.12 113 PRO A C 1
ATOM 794 O O . PRO A 1 113 ? -1.953 -1.479 7.297 1.00 90.12 113 PRO A O 1
ATOM 797 N N . LEU A 1 114 ? -0.265 -2.187 8.603 1.00 90.38 114 LEU A N 1
ATOM 798 C CA . LEU A 1 114 ? 0.625 -1.093 8.250 1.00 90.38 114 LEU A CA 1
ATOM 799 C C . LEU A 1 114 ? 1.381 -1.446 6.965 1.00 90.38 114 LEU A C 1
ATOM 801 O O . LEU A 1 114 ? 2.279 -2.283 6.972 1.00 90.38 114 LEU A O 1
ATOM 805 N N . ILE A 1 115 ? 1.029 -0.789 5.861 1.00 92.00 115 ILE A N 1
ATOM 806 C CA . ILE A 1 115 ? 1.777 -0.897 4.605 1.00 92.00 115 ILE A CA 1
ATOM 807 C C . ILE A 1 115 ? 2.850 0.191 4.600 1.00 92.00 115 ILE A C 1
ATOM 809 O O . ILE A 1 115 ? 2.547 1.378 4.727 1.00 92.00 115 ILE A O 1
ATOM 813 N N . GLN A 1 116 ? 4.108 -0.215 4.458 1.00 90.56 116 GLN A N 1
ATOM 814 C CA . GLN A 1 116 ? 5.251 0.688 4.360 1.00 90.56 116 GLN A CA 1
ATOM 815 C C . GLN A 1 116 ? 6.073 0.368 3.121 1.00 90.56 116 GLN A C 1
ATOM 817 O O . GLN A 1 116 ? 6.220 -0.794 2.743 1.00 90.56 116 GLN A O 1
ATOM 822 N N . GLY A 1 117 ? 6.614 1.419 2.513 1.00 92.19 117 GLY A N 1
ATOM 823 C CA . GLY A 1 117 ? 7.540 1.290 1.401 1.00 92.19 117 GLY A CA 1
ATOM 824 C C . GLY A 1 117 ? 8.905 0.819 1.888 1.00 92.19 117 GLY A C 1
ATOM 825 O O . GLY A 1 117 ? 9.461 1.387 2.831 1.00 92.19 117 GLY A O 1
ATOM 826 N N . THR A 1 118 ? 9.439 -0.211 1.239 1.00 92.81 118 THR A N 1
ATOM 827 C CA . THR A 1 118 ? 10.826 -0.649 1.413 1.00 92.81 118 THR A CA 1
ATOM 828 C C . THR A 1 118 ? 11.639 -0.256 0.188 1.00 92.81 118 THR A C 1
ATOM 830 O O . THR A 1 118 ? 11.319 -0.663 -0.928 1.00 92.81 118 THR A O 1
ATOM 833 N N . LEU A 1 119 ? 12.710 0.515 0.387 1.00 91.44 119 LEU A N 1
ATOM 834 C CA . LEU A 1 119 ? 13.638 0.845 -0.690 1.00 91.44 119 LEU A CA 1
ATOM 835 C C . LEU A 1 119 ? 14.464 -0.389 -1.060 1.00 91.44 119 LEU A C 1
ATOM 837 O O . LEU A 1 119 ? 15.199 -0.929 -0.233 1.00 91.44 119 LEU A O 1
ATOM 841 N N . GLU A 1 120 ? 14.380 -0.800 -2.315 1.00 93.56 120 GLU A N 1
ATOM 842 C CA . GLU A 1 120 ? 15.038 -1.992 -2.837 1.00 93.56 120 GLU A CA 1
ATOM 843 C C . GLU A 1 120 ? 15.711 -1.678 -4.171 1.00 93.56 120 GLU A C 1
ATOM 845 O O . GLU A 1 120 ? 15.313 -0.761 -4.885 1.00 93.56 120 GLU A O 1
ATOM 850 N N . GLN A 1 121 ? 16.744 -2.440 -4.517 1.00 93.94 121 GLN A N 1
ATOM 851 C CA . GLN A 1 121 ? 17.411 -2.335 -5.809 1.00 93.94 121 GLN A CA 1
ATOM 852 C C . GLN A 1 121 ? 16.822 -3.367 -6.771 1.00 93.94 121 GLN A C 1
ATOM 854 O O . GLN A 1 121 ? 16.872 -4.564 -6.489 1.00 93.94 121 GLN A O 1
ATOM 859 N N . TYR A 1 122 ? 16.319 -2.917 -7.919 1.00 95.00 122 TYR A N 1
ATOM 860 C CA . TYR A 1 122 ? 15.802 -3.809 -8.958 1.00 95.00 122 TYR A CA 1
ATOM 861 C C . TYR A 1 122 ? 16.840 -4.150 -10.023 1.00 95.00 122 TYR A C 1
ATOM 863 O O . TYR A 1 122 ? 16.722 -5.160 -10.716 1.00 95.00 122 TYR A O 1
ATOM 871 N N . GLY A 1 123 ? 17.859 -3.305 -10.181 1.00 94.00 123 GLY A N 1
ATOM 872 C CA . GLY A 1 123 ? 18.836 -3.462 -11.243 1.00 94.00 123 GLY A CA 1
ATOM 873 C C . GLY A 1 123 ? 20.078 -2.612 -11.050 1.00 94.00 123 GLY A C 1
ATOM 874 O O . GLY A 1 123 ? 20.241 -1.900 -10.058 1.00 94.00 123 GLY A O 1
ATOM 875 N N . THR A 1 124 ? 20.963 -2.712 -12.029 1.00 92.62 124 THR A N 1
ATOM 876 C CA . THR A 1 124 ? 22.181 -1.914 -12.118 1.00 92.62 124 THR A CA 1
ATOM 877 C C . THR A 1 124 ? 22.276 -1.392 -13.542 1.00 92.62 124 THR A C 1
ATOM 879 O O . THR A 1 124 ? 22.112 -2.164 -14.487 1.00 92.62 124 THR A O 1
ATOM 882 N N . SER A 1 125 ? 22.522 -0.096 -13.693 1.00 89.81 125 SER A N 1
ATOM 883 C CA . SER A 1 125 ? 22.680 0.555 -14.987 1.00 89.81 125 SER A CA 1
ATOM 884 C C . SER A 1 125 ? 23.931 0.065 -15.725 1.00 89.81 125 SER A C 1
ATOM 886 O O . SER A 1 125 ? 24.807 -0.602 -15.163 1.00 89.81 125 SER A O 1
ATOM 888 N N . SER A 1 126 ? 24.054 0.444 -16.998 1.00 82.94 126 SER A N 1
ATOM 889 C CA . SER A 1 126 ? 25.225 0.137 -17.831 1.00 82.94 126 SER A CA 1
ATOM 890 C C . SER A 1 126 ? 26.544 0.697 -17.282 1.00 82.94 126 SER A C 1
ATOM 892 O O . SER A 1 126 ? 27.608 0.183 -17.623 1.00 82.94 126 SER A O 1
ATOM 894 N N . THR A 1 127 ? 26.492 1.715 -16.421 1.00 83.81 127 THR A N 1
ATOM 895 C CA . THR A 1 127 ? 27.667 2.343 -15.797 1.00 83.81 127 THR A CA 1
ATOM 896 C C . THR A 1 127 ? 27.931 1.844 -14.371 1.00 83.81 127 THR A C 1
ATOM 898 O O . THR A 1 127 ? 28.911 2.251 -13.748 1.00 83.81 127 THR A O 1
ATOM 901 N N . GLY A 1 128 ? 27.105 0.926 -13.853 1.00 87.06 128 GLY A N 1
ATOM 902 C CA . GLY A 1 128 ? 27.277 0.333 -12.525 1.00 87.06 128 GLY A CA 1
ATOM 903 C C . GLY A 1 128 ? 26.487 1.011 -11.401 1.00 87.06 128 GLY A C 1
ATOM 904 O O . GLY A 1 128 ? 26.664 0.640 -10.240 1.00 87.06 128 GLY A O 1
ATOM 905 N N . VAL A 1 129 ? 25.616 1.975 -11.708 1.00 88.81 129 VAL A N 1
ATOM 906 C CA . VAL A 1 129 ? 24.775 2.659 -10.712 1.00 88.81 129 VAL A CA 1
ATOM 907 C C . VAL A 1 129 ? 23.557 1.804 -10.371 1.00 88.81 129 VAL A C 1
ATOM 909 O O . VAL A 1 129 ? 22.937 1.200 -11.243 1.00 88.81 129 VAL A O 1
ATOM 912 N N . ALA A 1 130 ? 23.206 1.734 -9.088 1.00 89.88 130 ALA A N 1
ATOM 913 C CA . ALA A 1 130 ? 22.035 0.995 -8.631 1.00 89.88 130 ALA A CA 1
ATOM 914 C C . ALA A 1 130 ? 20.737 1.704 -9.039 1.00 89.88 130 ALA A C 1
ATOM 916 O O . ALA A 1 130 ? 20.576 2.893 -8.773 1.00 89.88 130 ALA A O 1
ATOM 917 N N . LEU A 1 131 ? 19.803 0.943 -9.604 1.00 91.00 131 LEU A N 1
ATOM 918 C CA . LEU A 1 131 ? 18.456 1.394 -9.938 1.00 91.00 131 LEU A CA 1
ATOM 919 C C . LEU A 1 131 ? 17.458 0.804 -8.943 1.00 91.00 131 LEU A C 1
ATOM 921 O O . LEU A 1 131 ? 17.510 -0.400 -8.654 1.00 91.00 131 LEU A O 1
ATOM 925 N N . ARG A 1 132 ? 16.584 1.640 -8.381 1.00 91.88 132 ARG A N 1
ATOM 926 C CA . ARG A 1 132 ? 15.802 1.284 -7.191 1.00 91.88 132 ARG A CA 1
ATOM 927 C C . ARG A 1 132 ? 14.295 1.408 -7.376 1.00 91.88 132 ARG A C 1
ATOM 929 O O . ARG A 1 132 ? 13.782 1.984 -8.322 1.00 91.88 132 ARG A O 1
ATOM 936 N N . TRP A 1 133 ? 13.545 0.843 -6.451 1.00 94.31 133 TRP A N 1
ATOM 937 C CA . TRP A 1 133 ? 12.132 1.152 -6.290 1.00 94.31 133 TRP A CA 1
ATOM 938 C C . TRP A 1 133 ? 11.798 1.232 -4.812 1.00 94.31 133 TRP A C 1
ATOM 940 O O . TRP A 1 133 ? 12.524 0.709 -3.965 1.00 94.31 133 TRP A O 1
ATOM 950 N N . ASN A 1 134 ? 10.676 1.864 -4.497 1.00 94.31 134 ASN A N 1
ATOM 951 C CA . ASN A 1 134 ? 10.040 1.693 -3.203 1.00 94.31 134 ASN A CA 1
ATOM 952 C C . ASN A 1 134 ? 8.947 0.625 -3.348 1.00 94.31 134 ASN A C 1
ATOM 954 O O . ASN A 1 134 ? 7.989 0.819 -4.101 1.00 94.31 134 ASN A O 1
ATOM 958 N N . ALA A 1 135 ? 9.125 -0.517 -2.687 1.00 96.12 135 ALA A N 1
ATOM 959 C CA . ALA A 1 135 ? 8.230 -1.663 -2.775 1.00 96.12 135 ALA A CA 1
ATOM 960 C C . ALA A 1 135 ? 7.186 -1.641 -1.656 1.00 96.12 135 ALA A C 1
ATOM 962 O O . ALA A 1 135 ? 7.524 -1.566 -0.474 1.00 96.12 135 ALA A O 1
ATOM 963 N N . PHE A 1 136 ? 5.919 -1.764 -2.039 1.00 96.81 136 PHE A N 1
ATOM 964 C CA . PHE A 1 136 ? 4.761 -1.806 -1.155 1.00 96.81 136 PHE A CA 1
ATOM 965 C C . PHE A 1 136 ? 4.060 -3.149 -1.345 1.00 96.81 136 PHE A C 1
ATOM 967 O O . PHE A 1 136 ? 3.351 -3.372 -2.328 1.00 96.81 136 PHE A O 1
ATOM 974 N N . ALA A 1 137 ? 4.300 -4.070 -0.416 1.00 95.81 137 ALA A N 1
ATOM 975 C CA . ALA A 1 137 ? 3.696 -5.393 -0.453 1.00 95.81 137 ALA A CA 1
ATOM 976 C C . ALA A 1 137 ? 2.327 -5.388 0.251 1.00 95.81 137 ALA A C 1
ATOM 978 O O . ALA A 1 137 ? 2.205 -4.797 1.330 1.00 95.81 137 ALA A O 1
ATOM 979 N N . PRO A 1 138 ? 1.314 -6.079 -0.300 1.00 94.06 138 PRO A N 1
ATOM 980 C CA . PRO A 1 138 ? 0.066 -6.305 0.407 1.00 94.06 138 PRO A CA 1
ATOM 981 C C . PRO A 1 138 ? 0.291 -7.052 1.730 1.00 94.06 138 PRO A C 1
ATOM 983 O O . PRO A 1 138 ? 1.173 -7.916 1.826 1.00 94.06 138 PRO A O 1
ATOM 986 N N . PRO A 1 139 ? -0.514 -6.761 2.762 1.00 85.44 139 PRO A N 1
ATOM 987 C CA . PRO A 1 139 ? -0.425 -7.462 4.034 1.00 85.44 139 PRO A CA 1
ATOM 988 C C . PRO A 1 139 ? -0.849 -8.932 3.897 1.00 85.44 139 PRO A C 1
ATOM 990 O O . PRO A 1 139 ? -1.665 -9.286 3.051 1.00 85.44 139 PRO A O 1
ATOM 993 N N . GLY A 1 140 ? -0.317 -9.801 4.762 1.00 80.75 140 GLY A N 1
ATOM 994 C CA . GLY A 1 140 ? -0.661 -11.233 4.788 1.00 80.75 140 GLY A CA 1
ATOM 995 C C . GLY A 1 140 ? 0.257 -12.149 3.967 1.00 80.75 140 GLY A C 1
ATOM 996 O O . GLY A 1 140 ? 0.125 -13.368 4.058 1.00 80.75 140 GLY A O 1
ATOM 997 N N . GLY A 1 141 ? 1.231 -11.592 3.239 1.00 84.00 141 GLY A N 1
ATOM 998 C CA . GLY A 1 141 ? 2.220 -12.361 2.477 1.00 84.00 141 GLY A CA 1
ATOM 999 C C . GLY A 1 141 ? 1.656 -12.990 1.198 1.00 84.00 141 GLY A C 1
ATOM 1000 O O . GLY A 1 141 ? 0.610 -12.580 0.702 1.00 84.00 141 GLY A O 1
ATOM 1001 N N . GLY A 1 142 ? 2.369 -13.976 0.646 1.00 90.94 142 GLY A N 1
ATOM 1002 C CA . GLY A 1 142 ? 2.005 -14.634 -0.614 1.00 90.94 142 GLY A CA 1
ATOM 1003 C C . GLY A 1 142 ? 2.474 -13.890 -1.868 1.00 90.94 142 GLY A C 1
ATOM 1004 O O . GLY A 1 142 ? 3.197 -12.897 -1.787 1.00 90.94 142 GLY A O 1
ATOM 1005 N N . GLN A 1 143 ? 2.087 -14.428 -3.025 1.00 96.62 143 GLN A N 1
ATOM 1006 C CA . GLN A 1 143 ? 2.368 -13.843 -4.334 1.00 96.62 143 GLN A CA 1
ATOM 1007 C C . GLN A 1 143 ? 1.184 -13.007 -4.818 1.00 96.62 143 GLN A C 1
ATOM 1009 O O . GLN A 1 143 ? 0.034 -13.417 -4.663 1.00 96.62 143 GLN A O 1
ATOM 1014 N N . HIS A 1 144 ? 1.482 -11.863 -5.427 1.00 97.56 144 HIS A N 1
ATOM 1015 C CA . HIS A 1 144 ? 0.511 -10.877 -5.898 1.00 97.56 144 HIS A CA 1
ATOM 1016 C C . HIS A 1 144 ? 0.835 -10.456 -7.333 1.00 97.56 144 HIS A C 1
ATOM 1018 O O . HIS A 1 144 ? 2.002 -10.503 -7.725 1.00 97.56 144 HIS A O 1
ATOM 1024 N N . PRO A 1 145 ? -0.142 -9.988 -8.123 1.00 97.94 145 PRO A N 1
ATOM 1025 C CA . PRO A 1 145 ? 0.179 -9.270 -9.347 1.00 97.94 145 PRO A CA 1
ATOM 1026 C C . PRO A 1 145 ? 0.962 -7.997 -8.997 1.00 97.94 145 PRO A C 1
ATOM 1028 O O . PRO A 1 145 ? 0.574 -7.247 -8.095 1.00 97.94 145 PRO A O 1
ATOM 1031 N N . ALA A 1 146 ? 2.060 -7.743 -9.705 1.00 98.38 146 ALA A N 1
ATOM 1032 C CA . ALA A 1 146 ? 2.878 -6.557 -9.494 1.00 98.38 146 ALA A CA 1
ATOM 1033 C C . ALA A 1 146 ? 2.412 -5.384 -10.363 1.00 98.38 146 ALA A C 1
ATOM 1035 O O . ALA A 1 146 ? 1.958 -5.573 -11.491 1.00 98.38 146 ALA A O 1
ATOM 1036 N N . VAL A 1 147 ? 2.565 -4.162 -9.857 1.00 98.31 147 VAL A N 1
ATOM 1037 C CA . VAL A 1 147 ? 2.305 -2.924 -10.598 1.00 98.31 147 VAL A CA 1
ATOM 1038 C C . VAL A 1 147 ? 3.514 -2.010 -10.472 1.00 98.31 147 VAL A C 1
ATOM 1040 O O . VAL A 1 147 ? 3.831 -1.552 -9.376 1.00 98.31 147 VAL A O 1
ATOM 1043 N N . LEU A 1 148 ? 4.170 -1.706 -11.589 1.00 97.69 148 LEU A N 1
ATOM 1044 C CA . LEU A 1 148 ? 5.184 -0.656 -11.630 1.00 97.69 148 LEU A CA 1
ATOM 1045 C C . LEU A 1 148 ? 4.489 0.697 -11.759 1.00 97.69 148 LEU A C 1
ATOM 1047 O O . LEU A 1 148 ? 3.750 0.935 -12.717 1.00 97.69 148 LEU A O 1
ATOM 1051 N N . VAL A 1 149 ? 4.760 1.587 -10.808 1.00 97.06 149 VAL A N 1
ATOM 1052 C CA . VAL A 1 149 ? 4.307 2.979 -10.826 1.00 97.06 149 VAL A CA 1
ATOM 1053 C C . VAL A 1 149 ? 5.455 3.838 -11.345 1.00 97.06 149 VAL A C 1
ATOM 1055 O O . VAL A 1 149 ? 6.459 4.031 -10.657 1.00 97.06 149 VAL A O 1
ATOM 1058 N N . LEU A 1 150 ? 5.314 4.310 -12.584 1.00 95.06 150 LEU A N 1
ATOM 1059 C CA . LEU A 1 150 ? 6.314 5.095 -13.303 1.00 95.06 150 LEU A CA 1
ATOM 1060 C C . LEU A 1 150 ? 6.024 6.589 -13.159 1.00 95.06 150 LEU A C 1
ATOM 1062 O O . LEU A 1 150 ? 4.942 7.073 -13.518 1.00 95.06 150 LEU A O 1
ATOM 1066 N N . HIS A 1 151 ? 7.011 7.329 -12.662 1.00 92.50 151 HIS A N 1
ATOM 1067 C CA . HIS A 1 151 ? 6.856 8.751 -12.386 1.00 92.50 151 HIS A CA 1
ATOM 1068 C C . HIS A 1 151 ? 6.749 9.607 -13.668 1.00 92.50 151 HIS A C 1
ATOM 1070 O O . HIS A 1 151 ? 7.246 9.228 -14.730 1.00 92.50 151 HIS A O 1
ATOM 1076 N N . PRO A 1 152 ? 6.098 10.785 -13.597 1.00 91.44 152 PRO A N 1
ATOM 1077 C CA . PRO A 1 152 ? 6.101 11.774 -14.675 1.00 91.44 152 PRO A CA 1
ATOM 1078 C C . PRO A 1 152 ? 7.425 12.560 -14.690 1.00 91.44 152 PRO A C 1
ATOM 1080 O O . PRO A 1 152 ? 8.390 12.170 -14.045 1.00 91.44 152 PRO A O 1
ATOM 1083 N N . GLY A 1 153 ? 7.466 13.700 -15.391 1.00 90.19 153 GLY A N 1
ATOM 1084 C CA . GLY A 1 153 ? 8.599 14.640 -15.309 1.00 90.19 153 GLY A CA 1
ATOM 1085 C C . GLY A 1 153 ? 9.358 14.854 -16.616 1.00 90.19 153 GLY A C 1
ATOM 1086 O O . GLY A 1 153 ? 10.520 15.252 -16.613 1.00 90.19 153 GLY A O 1
ATOM 1087 N N . GLY A 1 154 ? 8.712 14.589 -17.758 1.00 89.81 154 GLY A N 1
ATOM 1088 C CA . GLY A 1 154 ? 9.275 14.905 -19.076 1.00 89.81 154 GLY A CA 1
ATOM 1089 C C . GLY A 1 154 ? 10.648 14.275 -19.318 1.00 89.81 154 GLY A C 1
ATOM 1090 O O . GLY A 1 154 ? 11.478 14.897 -19.974 1.00 89.81 154 GLY A O 1
ATOM 1091 N N . TYR A 1 155 ? 10.891 13.095 -18.734 1.00 90.19 155 TYR A N 1
ATOM 1092 C CA . TYR A 1 155 ? 12.152 12.343 -18.768 1.00 90.19 155 TYR A CA 1
ATOM 1093 C C . TYR A 1 155 ? 13.328 12.977 -18.021 1.00 90.19 155 TYR A C 1
ATOM 1095 O O . TYR A 1 155 ? 14.369 12.345 -17.924 1.00 90.19 155 TYR A O 1
ATOM 1103 N N . ARG A 1 156 ? 13.192 14.200 -17.503 1.00 90.81 156 ARG A N 1
ATOM 1104 C CA . ARG A 1 156 ? 14.295 15.020 -16.964 1.00 90.81 156 ARG A CA 1
ATOM 1105 C C . ARG A 1 156 ? 14.143 15.327 -15.476 1.00 90.81 156 ARG A C 1
ATOM 1107 O O . ARG A 1 156 ? 15.012 15.952 -14.878 1.00 90.81 156 ARG A O 1
ATOM 1114 N N . THR A 1 157 ? 13.008 14.973 -14.892 1.00 87.56 157 THR A N 1
ATOM 1115 C CA . THR A 1 157 ? 12.705 15.135 -13.471 1.00 87.56 157 THR A CA 1
ATOM 1116 C C . THR A 1 157 ? 11.837 13.971 -13.007 1.00 87.56 157 THR A C 1
ATOM 1118 O O . THR A 1 157 ? 11.323 13.204 -13.823 1.00 87.56 157 THR A O 1
ATOM 1121 N N . GLY A 1 158 ? 11.642 13.877 -11.695 1.00 85.25 158 GLY A N 1
ATOM 1122 C CA . GLY A 1 158 ? 10.820 12.854 -11.059 1.00 85.25 158 GLY A CA 1
ATOM 1123 C C . GLY A 1 158 ? 11.661 11.935 -10.184 1.00 85.25 158 GLY A C 1
ATOM 1124 O O . GLY A 1 158 ? 12.875 11.920 -10.297 1.00 85.25 158 GLY A O 1
ATOM 1125 N N . ASN A 1 159 ? 10.997 11.232 -9.274 1.00 82.50 159 ASN A N 1
ATOM 1126 C CA . ASN A 1 159 ? 11.580 10.272 -8.340 1.00 82.50 159 ASN A CA 1
ATOM 1127 C C . ASN A 1 159 ? 10.655 9.042 -8.310 1.00 82.50 159 ASN A C 1
ATOM 1129 O O . ASN A 1 159 ? 9.498 9.157 -8.719 1.00 82.50 159 ASN A O 1
ATOM 1133 N N . ALA A 1 160 ? 11.105 7.912 -7.757 1.00 83.88 160 ALA A N 1
ATOM 1134 C CA . ALA A 1 160 ? 10.242 6.760 -7.473 1.00 83.88 160 ALA A CA 1
ATOM 1135 C C . ALA A 1 160 ? 8.922 7.189 -6.791 1.00 83.88 160 ALA A C 1
ATOM 1137 O O . ALA A 1 160 ? 8.949 7.758 -5.698 1.00 83.88 160 ALA A O 1
ATOM 1138 N N . GLY A 1 161 ? 7.775 6.947 -7.443 1.00 79.75 161 GLY A N 1
ATOM 1139 C CA . GLY A 1 161 ? 6.451 7.296 -6.913 1.00 79.75 161 GLY A CA 1
ATOM 1140 C C . GLY A 1 161 ? 5.452 7.799 -7.968 1.00 79.75 161 GLY A C 1
ATOM 1141 O O . GLY A 1 161 ? 5.711 7.696 -9.168 1.00 79.75 161 GLY A O 1
ATOM 1142 N N . PRO A 1 162 ? 4.304 8.365 -7.541 1.00 85.75 162 PRO A N 1
ATOM 1143 C CA . PRO A 1 162 ? 3.977 8.763 -6.167 1.00 85.75 162 PRO A CA 1
ATOM 1144 C C . PRO A 1 162 ? 3.593 7.586 -5.257 1.00 85.75 162 PRO A C 1
ATOM 1146 O O . PRO A 1 162 ? 2.710 6.796 -5.579 1.00 85.75 162 PRO A O 1
ATOM 1149 N N . ASP A 1 163 ? 4.192 7.538 -4.067 1.00 89.62 163 ASP A N 1
ATOM 1150 C CA . ASP A 1 163 ? 3.981 6.461 -3.088 1.00 89.62 163 ASP A CA 1
ATOM 1151 C C . ASP A 1 163 ? 2.533 6.332 -2.601 1.00 89.62 163 ASP A C 1
ATOM 1153 O O . ASP A 1 163 ? 2.109 5.240 -2.240 1.00 89.62 163 ASP A O 1
ATOM 1157 N N . SER A 1 164 ? 1.738 7.407 -2.641 1.00 90.94 164 SER A N 1
ATOM 1158 C CA . SER A 1 164 ? 0.308 7.339 -2.311 1.00 90.94 164 SER A CA 1
ATOM 1159 C C . SER A 1 164 ? -0.458 6.395 -3.242 1.00 90.94 164 SER A C 1
ATOM 1161 O O . SER A 1 164 ? -1.312 5.648 -2.784 1.00 90.94 164 SER A O 1
ATOM 1163 N N . VAL A 1 165 ? -0.116 6.382 -4.534 1.00 92.81 165 VAL A N 1
ATOM 1164 C CA . VAL A 1 165 ? -0.725 5.460 -5.504 1.00 92.81 165 VAL A CA 1
ATOM 1165 C C . VAL A 1 165 ? -0.290 4.028 -5.210 1.00 92.81 165 VAL A C 1
ATOM 1167 O O . VAL A 1 165 ? -1.110 3.115 -5.242 1.00 92.81 165 VAL A O 1
ATOM 1170 N N . SER A 1 166 ? 0.985 3.829 -4.874 1.00 96.00 166 SER A N 1
ATOM 1171 C CA . SER A 1 166 ? 1.509 2.511 -4.514 1.00 96.00 166 SER A CA 1
ATOM 1172 C C . SER A 1 166 ? 0.886 1.96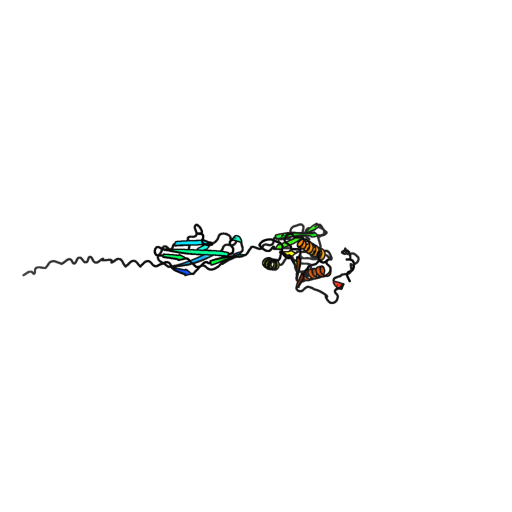4 -3.224 1.00 96.00 166 SER A C 1
ATOM 1174 O O . SER A 1 166 ? 0.598 0.773 -3.145 1.00 96.00 166 SER A O 1
ATOM 1176 N N . LEU A 1 167 ? 0.604 2.823 -2.241 1.00 94.44 167 LEU A N 1
ATOM 1177 C CA . LEU A 1 167 ? -0.118 2.454 -1.020 1.00 94.44 167 LEU A CA 1
ATOM 1178 C C . LEU A 1 167 ? -1.553 2.002 -1.318 1.00 94.44 167 LEU A C 1
ATOM 1180 O O . LEU A 1 167 ? -1.968 0.958 -0.814 1.00 94.44 167 LEU A O 1
ATOM 1184 N N . ASP A 1 168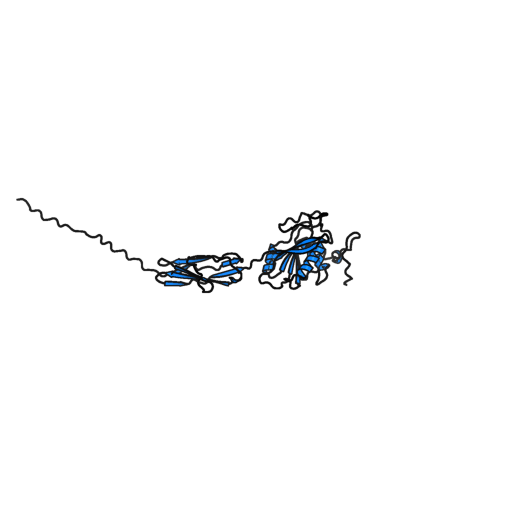 ? -2.284 2.736 -2.161 1.00 94.69 168 ASP A N 1
ATOM 1185 C CA . ASP A 1 168 ? -3.648 2.365 -2.561 1.00 94.69 168 ASP A CA 1
ATOM 1186 C C . ASP A 1 168 ? -3.667 1.032 -3.329 1.00 94.69 168 ASP A C 1
ATOM 1188 O O . ASP A 1 168 ? -4.508 0.168 -3.076 1.00 94.69 168 ASP A O 1
ATOM 1192 N N . LEU A 1 169 ? -2.703 0.826 -4.232 1.00 96.25 169 LEU A N 1
ATOM 1193 C CA . LEU A 1 169 ? -2.537 -0.431 -4.967 1.00 96.25 169 LEU A CA 1
ATOM 1194 C C . LEU A 1 169 ? -2.200 -1.602 -4.032 1.00 96.25 169 LEU A C 1
ATOM 1196 O O . LEU A 1 169 ? -2.793 -2.674 -4.154 1.00 96.25 169 LEU A O 1
ATOM 1200 N N . ALA A 1 170 ? -1.304 -1.402 -3.066 1.00 96.50 170 ALA A N 1
ATOM 1201 C CA . ALA A 1 170 ? -0.961 -2.425 -2.083 1.00 96.50 170 ALA A CA 1
ATOM 1202 C C . ALA A 1 170 ? -2.142 -2.774 -1.169 1.00 96.50 170 ALA A C 1
ATOM 1204 O O . ALA A 1 170 ? -2.396 -3.953 -0.914 1.00 96.50 170 ALA A O 1
ATOM 1205 N N . ALA A 1 171 ? -2.924 -1.777 -0.747 1.00 92.69 171 ALA A N 1
ATOM 1206 C CA . ALA A 1 171 ? -4.170 -1.993 -0.014 1.00 92.69 171 ALA A CA 1
ATOM 1207 C C . ALA A 1 171 ? -5.216 -2.756 -0.850 1.00 92.69 171 ALA A C 1
ATOM 1209 O O . ALA A 1 171 ? -6.022 -3.503 -0.296 1.00 92.69 171 ALA A O 1
ATOM 1210 N N . ALA A 1 172 ? -5.175 -2.613 -2.178 1.00 94.38 172 ALA A N 1
ATOM 1211 C CA . ALA A 1 172 ? -6.016 -3.347 -3.120 1.00 94.38 172 ALA A CA 1
ATOM 1212 C C . ALA A 1 172 ? -5.478 -4.744 -3.502 1.00 94.38 172 ALA A C 1
ATOM 1214 O O . ALA A 1 172 ? -6.126 -5.439 -4.286 1.00 94.38 172 ALA A O 1
ATOM 1215 N N . GLY A 1 173 ? -4.336 -5.178 -2.952 1.00 95.38 173 GLY A N 1
ATOM 1216 C CA . GLY A 1 173 ? -3.785 -6.521 -3.175 1.00 95.38 173 GLY A CA 1
ATOM 1217 C C . GLY A 1 173 ? -2.775 -6.636 -4.321 1.00 95.38 173 GLY A C 1
ATOM 1218 O O . GLY A 1 173 ? -2.586 -7.727 -4.850 1.00 95.38 173 GLY A O 1
ATOM 1219 N N . TYR A 1 174 ? -2.129 -5.536 -4.716 1.00 97.56 174 TYR A N 1
ATOM 1220 C CA . TYR A 1 174 ? -1.053 -5.541 -5.713 1.00 97.56 174 TYR A CA 1
ATOM 1221 C C . TYR A 1 174 ? 0.314 -5.334 -5.060 1.00 97.56 174 TYR A C 1
ATOM 1223 O O . TYR A 1 174 ? 0.460 -4.484 -4.187 1.00 97.56 174 TYR A O 1
ATOM 1231 N N . LEU A 1 175 ? 1.349 -6.038 -5.522 1.00 98.25 175 LEU A N 1
ATOM 1232 C CA . LEU A 1 175 ? 2.727 -5.651 -5.203 1.00 98.25 175 LEU A CA 1
ATOM 1233 C C . LEU A 1 175 ? 3.050 -4.363 -5.967 1.00 98.25 175 LEU A C 1
ATOM 1235 O O . LEU A 1 175 ? 3.355 -4.405 -7.158 1.00 98.25 175 LEU A O 1
ATOM 1239 N N . ALA A 1 176 ? 2.952 -3.213 -5.310 1.00 98.06 176 ALA A N 1
ATOM 1240 C CA . ALA A 1 176 ? 3.170 -1.932 -5.965 1.00 98.06 176 ALA A CA 1
ATOM 1241 C C . ALA A 1 176 ? 4.631 -1.492 -5.837 1.00 98.06 176 ALA A C 1
ATOM 1243 O O . ALA A 1 176 ? 5.205 -1.500 -4.749 1.00 98.06 176 ALA A O 1
ATOM 1244 N N . LEU A 1 177 ? 5.231 -1.108 -6.959 1.00 97.69 177 LEU A N 1
ATOM 1245 C CA . LEU A 1 177 ? 6.647 -0.780 -7.078 1.00 97.69 177 LEU A CA 1
ATOM 1246 C C . LEU A 1 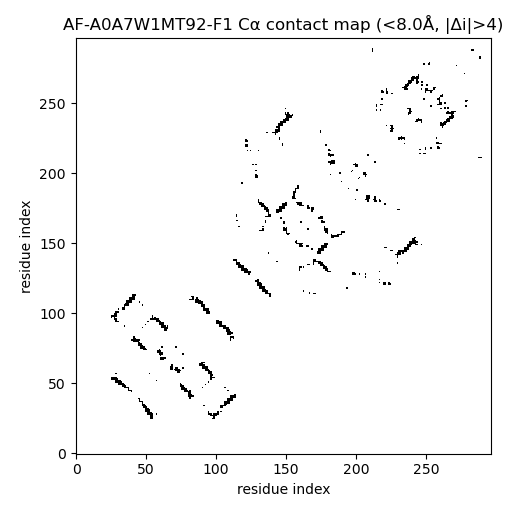177 ? 6.774 0.647 -7.618 1.00 97.69 177 LEU A C 1
ATOM 1248 O O . LEU A 1 177 ? 6.726 0.877 -8.829 1.00 97.69 177 LEU A O 1
ATOM 1252 N N . SER A 1 178 ? 6.927 1.619 -6.718 1.00 96.06 178 SER A N 1
ATOM 1253 C CA . SER A 1 178 ? 7.271 3.000 -7.074 1.00 96.06 178 SER A CA 1
ATOM 1254 C C . SER A 1 178 ? 8.657 3.002 -7.707 1.00 96.06 178 SER A C 1
ATOM 1256 O O . SER A 1 178 ? 9.646 2.827 -7.002 1.00 96.06 178 SER A O 1
ATOM 1258 N N . THR A 1 179 ? 8.744 3.159 -9.023 1.00 93.94 179 THR A N 1
ATOM 1259 C CA . THR A 1 179 ? 9.959 2.831 -9.780 1.00 93.94 179 THR A CA 1
ATOM 1260 C C . THR A 1 179 ? 10.630 4.098 -10.298 1.00 93.94 179 THR A C 1
ATOM 1262 O O . THR A 1 179 ? 9.978 4.936 -10.921 1.00 93.94 179 THR A O 1
ATOM 1265 N N . GLU A 1 180 ? 11.929 4.241 -10.045 1.00 90.38 180 GLU A N 1
ATOM 1266 C CA . GLU A 1 180 ? 12.792 5.236 -10.703 1.00 90.38 180 GLU A CA 1
ATOM 1267 C C . GLU A 1 180 ? 13.429 4.649 -11.963 1.00 90.38 180 GLU A C 1
ATOM 1269 O O . GLU A 1 180 ? 13.606 3.437 -12.094 1.00 90.38 180 GLU A O 1
ATOM 1274 N N . TYR A 1 181 ? 13.809 5.527 -12.879 1.00 91.44 181 TYR A N 1
ATOM 1275 C CA . TYR A 1 181 ? 14.630 5.238 -14.050 1.00 91.44 181 TYR A CA 1
ATOM 1276 C C . TYR A 1 181 ? 15.578 6.428 -14.265 1.00 91.44 181 TYR A C 1
ATOM 1278 O O . TYR A 1 181 ? 15.297 7.526 -13.773 1.00 91.44 181 TYR A O 1
ATOM 1286 N N . ARG A 1 182 ? 16.708 6.240 -14.963 1.00 91.25 182 ARG A N 1
ATOM 1287 C CA . ARG A 1 182 ? 17.662 7.344 -15.187 1.00 91.25 182 ARG A CA 1
ATOM 1288 C C . ARG A 1 182 ? 16.997 8.516 -15.898 1.00 91.25 182 ARG A C 1
ATOM 1290 O O . ARG A 1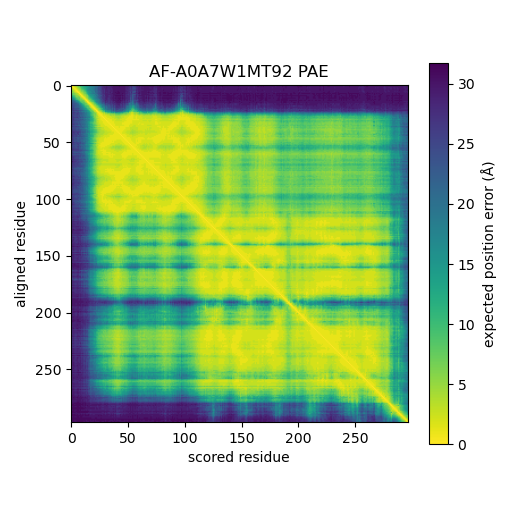 182 ? 16.169 8.319 -16.783 1.00 91.25 182 ARG A O 1
ATOM 1297 N N . LEU A 1 183 ? 17.369 9.741 -15.541 1.00 90.94 183 LEU A N 1
ATOM 1298 C CA . LEU A 1 183 ? 16.831 10.969 -16.131 1.00 90.94 183 LEU A CA 1
ATOM 1299 C C . LEU A 1 183 ? 17.706 11.468 -17.291 1.00 90.94 183 LEU A C 1
ATOM 1301 O O . LEU A 1 183 ? 18.917 11.274 -17.288 1.00 90.94 183 LEU A O 1
ATOM 1305 N N . ALA A 1 184 ? 17.110 12.141 -18.271 1.00 89.50 184 ALA A N 1
ATOM 1306 C CA . ALA A 1 184 ? 17.804 12.676 -19.438 1.00 89.50 184 ALA A CA 1
ATOM 1307 C C . ALA A 1 184 ? 18.448 14.045 -19.179 1.00 89.50 184 ALA A C 1
ATOM 1309 O O . ALA A 1 184 ? 17.816 14.901 -18.554 1.00 89.50 184 ALA A O 1
ATOM 1310 N N . PRO A 1 185 ? 19.644 14.331 -19.724 1.00 84.81 185 PRO A N 1
ATOM 1311 C CA . PRO A 1 185 ? 20.319 15.602 -19.493 1.00 84.81 185 PRO A CA 1
ATOM 1312 C C . PRO A 1 185 ? 19.750 16.773 -20.323 1.00 84.81 185 PRO A C 1
ATOM 1314 O O . PRO A 1 185 ? 19.276 16.606 -21.454 1.00 84.81 185 PRO A O 1
ATOM 1317 N N . PRO A 1 186 ? 19.865 18.018 -19.826 1.00 86.50 186 PRO A N 1
ATOM 1318 C CA . PRO A 1 186 ? 19.974 18.341 -18.405 1.00 86.50 186 PRO A CA 1
ATOM 1319 C C . PRO A 1 186 ? 18.741 17.844 -17.639 1.00 86.50 186 PRO A C 1
ATOM 1321 O O . PRO A 1 186 ? 17.609 18.049 -18.097 1.00 86.50 186 PRO A O 1
ATOM 1324 N N . HIS A 1 187 ? 18.978 17.244 -16.473 1.00 81.69 187 HIS A N 1
ATOM 1325 C CA . HIS A 1 187 ? 17.952 16.855 -15.510 1.00 81.69 187 HIS A CA 1
ATOM 1326 C C . HIS A 1 187 ? 18.088 17.657 -14.217 1.00 81.69 187 HIS A C 1
ATOM 1328 O O . HIS A 1 187 ? 19.070 18.362 -13.976 1.00 81.69 187 HIS A O 1
ATOM 1334 N N . THR A 1 188 ? 17.036 17.602 -13.407 1.00 77.19 188 THR A N 1
ATOM 1335 C CA . THR A 1 188 ? 17.149 17.970 -11.995 1.00 77.19 188 THR A CA 1
ATOM 1336 C C . THR A 1 188 ? 17.616 16.732 -11.239 1.00 77.19 188 THR A C 1
ATOM 1338 O O . THR A 1 188 ? 16.994 15.688 -11.447 1.00 77.19 188 THR A O 1
ATOM 1341 N N . PRO A 1 189 ? 18.624 16.842 -10.350 1.00 68.94 189 PRO A N 1
ATOM 1342 C CA . PRO A 1 189 ? 19.057 15.720 -9.533 1.00 68.94 189 PRO A CA 1
ATOM 1343 C C . PRO A 1 189 ? 17.869 15.057 -8.855 1.00 68.94 189 PRO A C 1
ATOM 1345 O O . PRO A 1 189 ? 16.970 15.743 -8.350 1.00 68.94 189 PRO A O 1
ATOM 1348 N N . MET A 1 190 ? 17.884 13.731 -8.835 1.00 66.12 190 MET A N 1
ATOM 1349 C CA . MET A 1 190 ? 16.838 12.936 -8.212 1.00 66.12 190 MET A CA 1
ATOM 1350 C C . MET A 1 190 ? 16.945 13.132 -6.685 1.00 66.12 190 MET A C 1
ATOM 1352 O O . MET A 1 190 ? 17.755 12.519 -6.000 1.00 66.12 190 MET A O 1
ATOM 1356 N N . ASN A 1 191 ? 16.234 14.125 -6.146 1.00 49.78 191 ASN A N 1
ATOM 1357 C CA . ASN A 1 191 ? 16.516 14.736 -4.838 1.00 49.78 191 ASN A CA 1
ATOM 1358 C C . ASN A 1 191 ? 15.633 14.211 -3.694 1.00 49.78 191 ASN A C 1
ATOM 1360 O O . ASN A 1 191 ? 15.365 14.927 -2.726 1.00 49.78 191 ASN A O 1
ATOM 1364 N N . ALA A 1 192 ? 15.177 12.964 -3.784 1.00 54.91 192 ALA A N 1
ATOM 1365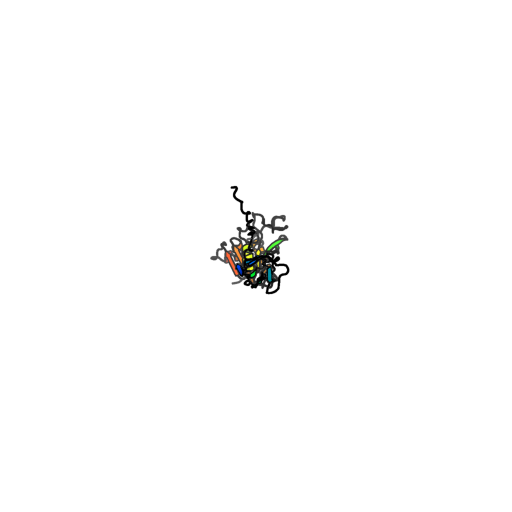 C CA . ALA A 1 192 ? 14.418 12.334 -2.710 1.00 54.91 192 ALA A CA 1
ATOM 1366 C C . ALA A 1 192 ? 15.335 11.671 -1.647 1.00 54.91 192 ALA A C 1
ATOM 1368 O O . ALA A 1 192 ? 16.479 11.321 -1.941 1.00 54.91 192 ALA A O 1
ATOM 1369 N N . PRO A 1 193 ? 14.854 11.461 -0.401 1.00 54.62 193 PRO A N 1
ATOM 1370 C CA . PRO A 1 193 ? 15.623 10.828 0.686 1.00 54.62 193 PRO A CA 1
ATOM 1371 C C . PRO A 1 193 ? 16.106 9.393 0.402 1.00 54.62 193 PRO A C 1
ATOM 1373 O O . PRO A 1 193 ? 16.843 8.820 1.200 1.00 54.62 193 PRO A O 1
ATOM 1376 N N . ASN A 1 194 ? 15.661 8.798 -0.703 1.00 57.78 194 ASN A N 1
ATOM 1377 C CA . ASN A 1 194 ? 15.925 7.432 -1.147 1.00 57.78 194 ASN A CA 1
ATOM 1378 C C . ASN A 1 194 ? 17.008 7.330 -2.244 1.00 57.78 194 ASN A C 1
ATOM 1380 O O . ASN A 1 194 ? 17.326 6.222 -2.676 1.00 57.78 194 ASN A O 1
ATOM 1384 N N . HIS A 1 195 ? 17.628 8.444 -2.646 1.00 64.12 195 HIS A N 1
ATOM 1385 C CA . HIS A 1 195 ? 18.746 8.457 -3.598 1.00 64.12 195 HIS A CA 1
ATOM 1386 C C . HIS A 1 195 ? 20.079 8.184 -2.917 1.00 64.12 195 HIS A C 1
ATOM 1388 O O . HIS A 1 195 ? 20.843 9.088 -2.584 1.00 64.12 195 HIS A O 1
ATOM 1394 N N . LEU A 1 196 ? 20.347 6.902 -2.669 1.00 73.12 196 LEU A N 1
ATOM 1395 C CA . LEU A 1 196 ? 21.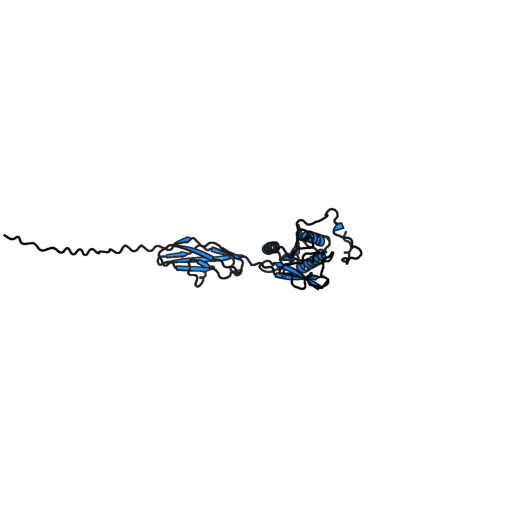586 6.456 -2.035 1.00 73.12 196 LEU A CA 1
ATOM 1396 C C . LEU A 1 196 ? 22.752 6.450 -3.033 1.00 73.12 196 LEU A C 1
ATOM 1398 O O . LEU A 1 196 ? 22.636 5.910 -4.136 1.00 73.12 196 LEU A O 1
ATOM 1402 N N . ALA A 1 197 ? 23.902 6.978 -2.606 1.00 70.31 197 ALA A N 1
ATOM 1403 C CA . ALA A 1 197 ? 25.137 6.928 -3.383 1.00 70.31 197 ALA A CA 1
ATOM 1404 C C . ALA A 1 197 ? 25.681 5.480 -3.508 1.00 70.31 197 ALA A C 1
ATOM 1406 O O . ALA A 1 197 ? 25.624 4.729 -2.529 1.00 70.31 197 ALA A O 1
ATOM 1407 N N . PRO A 1 198 ? 26.246 5.086 -4.667 1.00 77.88 198 PRO A N 1
ATOM 1408 C CA . PRO A 1 198 ? 26.290 5.866 -5.899 1.00 77.88 198 PRO A CA 1
ATOM 1409 C C . PRO A 1 198 ? 24.900 5.952 -6.560 1.00 77.88 198 PRO A C 1
ATOM 1411 O O . PRO A 1 198 ? 24.198 4.949 -6.686 1.00 77.88 198 PRO A O 1
ATOM 1414 N N . SER A 1 199 ? 24.522 7.163 -6.961 1.00 80.00 199 SER A N 1
ATOM 1415 C CA . SER A 1 199 ? 23.378 7.518 -7.804 1.00 80.00 199 SER A CA 1
ATOM 1416 C C . SER A 1 199 ? 23.857 8.175 -9.105 1.00 80.00 199 SER A C 1
ATOM 1418 O O . SER A 1 199 ? 25.055 8.449 -9.262 1.00 80.00 199 SER A O 1
ATOM 1420 N N . GLN A 1 200 ? 22.916 8.455 -10.011 1.00 84.62 200 GLN A N 1
ATOM 1421 C CA . GLN A 1 200 ? 23.174 9.013 -11.340 1.00 84.62 200 GLN A CA 1
ATOM 1422 C C . GLN A 1 200 ? 24.109 10.237 -11.330 1.00 84.62 200 GLN A C 1
ATOM 1424 O O . GLN A 1 200 ? 25.039 10.309 -12.133 1.00 84.62 200 GLN A O 1
ATOM 1429 N N . ASP A 1 201 ? 23.910 11.148 -10.377 1.00 82.00 201 ASP A N 1
ATOM 1430 C CA . ASP A 1 201 ? 24.668 12.399 -10.237 1.00 82.00 201 ASP A CA 1
ATOM 1431 C C . ASP A 1 201 ? 26.034 12.251 -9.547 1.00 82.00 201 ASP A C 1
ATOM 1433 O O . ASP A 1 201 ? 26.840 13.181 -9.534 1.00 82.00 201 ASP A O 1
ATOM 1437 N N . THR A 1 202 ? 26.291 11.114 -8.898 1.00 79.94 202 THR A N 1
ATOM 1438 C CA . THR A 1 202 ? 27.467 10.942 -8.019 1.00 79.94 202 THR A CA 1
ATOM 1439 C C . THR A 1 202 ? 28.640 10.225 -8.683 1.00 79.94 202 THR A C 1
ATOM 1441 O O . THR A 1 202 ? 29.731 10.183 -8.112 1.00 79.94 202 THR A O 1
ATOM 1444 N N . VAL A 1 203 ? 28.430 9.652 -9.869 1.00 80.81 203 VAL A N 1
ATOM 1445 C CA . VAL A 1 203 ? 29.471 8.983 -10.661 1.00 80.81 203 VAL A CA 1
ATOM 1446 C C . VAL A 1 203 ? 30.045 9.924 -11.723 1.00 80.81 203 VAL A C 1
ATOM 1448 O O . VAL A 1 203 ? 29.405 10.898 -12.114 1.00 80.81 203 VAL A O 1
ATOM 1451 N N . VAL A 1 204 ? 31.284 9.670 -12.164 1.00 81.50 204 VAL A N 1
ATOM 1452 C CA . VAL A 1 204 ? 31.982 10.496 -13.166 1.00 81.50 204 VAL A CA 1
ATOM 1453 C C . VAL A 1 204 ? 32.482 9.614 -14.322 1.00 81.50 204 VAL A C 1
ATOM 1455 O O . VAL A 1 204 ? 33.322 8.745 -14.073 1.00 81.50 204 VAL A O 1
ATOM 1458 N N . PRO A 1 205 ? 32.042 9.851 -15.578 1.00 83.00 205 PRO A N 1
ATOM 1459 C CA . PRO A 1 205 ? 30.997 10.808 -15.976 1.00 83.00 205 PRO A CA 1
ATOM 1460 C C . PRO A 1 205 ? 29.625 10.441 -15.381 1.00 83.00 205 PRO A C 1
ATOM 1462 O O . PRO A 1 205 ? 29.428 9.29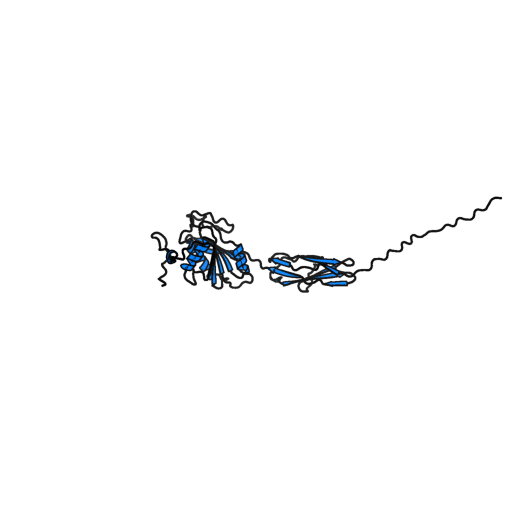6 -14.978 1.00 83.00 205 PRO A O 1
ATOM 1465 N N . ALA A 1 206 ? 28.709 11.412 -15.304 1.00 84.06 206 ALA A N 1
ATOM 1466 C CA . ALA A 1 206 ? 27.357 11.190 -14.785 1.00 84.06 206 ALA A CA 1
ATOM 1467 C C . ALA A 1 206 ? 26.627 10.098 -15.585 1.00 84.06 206 ALA A C 1
ATOM 1469 O O . ALA A 1 206 ? 26.830 9.965 -16.795 1.00 84.06 206 ALA A O 1
ATOM 1470 N N . ASP A 1 207 ? 25.787 9.314 -14.908 1.00 85.19 207 ASP A N 1
ATOM 1471 C CA . ASP A 1 207 ? 25.058 8.189 -15.511 1.00 85.19 207 ASP A CA 1
ATOM 1472 C C . ASP A 1 207 ? 23.780 8.658 -16.212 1.00 85.19 207 ASP A C 1
ATOM 1474 O O . ASP A 1 207 ? 22.659 8.389 -15.784 1.00 85.19 207 ASP A O 1
ATOM 1478 N N . GLU A 1 208 ? 23.968 9.435 -17.271 1.00 85.62 208 GLU A N 1
ATOM 1479 C CA . GLU A 1 208 ? 22.896 10.104 -17.993 1.00 85.62 208 GLU A CA 1
ATOM 1480 C C . GLU A 1 208 ? 21.952 9.127 -18.706 1.00 85.62 208 GLU A C 1
ATOM 1482 O O . GLU A 1 208 ? 22.372 8.251 -19.464 1.00 85.62 208 GLU A O 1
ATOM 1487 N N . GLY A 1 209 ? 20.649 9.310 -18.494 1.00 83.00 209 GLY A N 1
ATOM 1488 C CA . GLY A 1 209 ? 19.607 8.550 -19.167 1.00 83.00 209 GLY A CA 1
ATOM 1489 C C . GLY A 1 209 ? 19.355 9.096 -20.566 1.00 83.00 209 GLY A C 1
ATOM 1490 O O . GLY A 1 209 ? 18.522 9.977 -20.747 1.00 83.00 209 GLY A O 1
ATOM 1491 N N . HIS A 1 210 ? 20.043 8.573 -21.572 1.00 81.31 210 HIS A N 1
ATOM 1492 C CA . HIS A 1 210 ? 19.674 8.806 -22.966 1.00 81.31 210 HIS A CA 1
ATOM 1493 C C . HIS A 1 210 ? 18.685 7.741 -23.447 1.00 81.31 210 HIS A C 1
ATOM 1495 O O . HIS A 1 210 ? 18.300 6.828 -22.712 1.00 81.31 210 HIS A O 1
ATOM 1501 N N . TYR A 1 211 ? 18.189 7.889 -24.671 1.00 75.06 211 TYR A N 1
ATOM 1502 C CA . TYR A 1 211 ? 17.628 6.730 -25.344 1.00 75.06 211 TYR A CA 1
ATOM 1503 C C . TYR A 1 211 ? 18.800 5.858 -25.836 1.00 75.06 211 TYR A C 1
ATOM 1505 O O . TYR A 1 211 ? 19.717 6.414 -26.443 1.00 75.06 211 TYR A O 1
ATOM 1513 N N . PRO A 1 212 ? 18.774 4.524 -25.636 1.00 76.94 212 PRO A N 1
ATOM 1514 C CA . PRO A 1 212 ? 17.694 3.710 -25.064 1.00 76.94 212 PRO A CA 1
ATOM 1515 C C . PRO A 1 212 ? 17.811 3.431 -23.553 1.00 76.94 212 PRO A C 1
ATOM 1517 O O . PRO A 1 212 ? 17.047 2.619 -23.025 1.00 76.94 212 PRO A O 1
ATOM 1520 N N . GLU A 1 213 ? 18.756 4.043 -22.845 1.00 85.62 213 GLU A N 1
ATOM 1521 C CA . GLU A 1 213 ? 19.063 3.789 -21.434 1.00 85.62 213 GLU A CA 1
ATOM 1522 C C . GLU A 1 213 ? 17.838 3.890 -20.516 1.00 85.62 213 GLU A C 1
ATOM 1524 O O . GLU A 1 213 ? 17.564 2.944 -19.780 1.00 85.62 213 GLU A O 1
ATOM 1529 N N . GLN A 1 214 ? 17.054 4.970 -20.605 1.00 88.25 214 GLN A N 1
ATOM 1530 C CA . GLN A 1 214 ? 15.881 5.169 -19.734 1.00 88.25 214 GLN A CA 1
ATOM 1531 C C . GLN A 1 214 ? 14.835 4.061 -19.920 1.00 88.25 214 GLN A C 1
ATOM 1533 O O . GLN A 1 214 ? 14.262 3.535 -18.968 1.00 88.25 214 GLN A O 1
ATOM 1538 N N . THR A 1 215 ? 14.605 3.665 -21.172 1.00 86.00 215 THR A N 1
ATOM 1539 C CA . THR A 1 215 ? 13.687 2.574 -21.509 1.00 86.00 215 THR A CA 1
ATOM 1540 C C . THR A 1 215 ? 14.227 1.228 -21.036 1.00 86.00 215 THR A C 1
ATOM 1542 O O . THR A 1 215 ? 13.464 0.398 -20.540 1.00 86.00 215 THR A O 1
ATOM 1545 N N . THR A 1 216 ? 15.535 1.010 -21.169 1.00 88.44 216 THR A N 1
ATOM 1546 C CA . THR A 1 216 ? 16.200 -0.216 -20.714 1.00 88.44 216 THR A CA 1
ATOM 1547 C C . THR A 1 216 ? 16.064 -0.376 -19.201 1.00 88.44 216 THR A C 1
ATOM 1549 O O . THR A 1 216 ? 15.829 -1.484 -18.723 1.00 88.44 216 THR A O 1
ATOM 1552 N N . ASP A 1 217 ? 16.124 0.720 -18.445 1.00 93.19 217 ASP A N 1
ATOM 1553 C CA . ASP A 1 217 ? 15.910 0.710 -16.996 1.00 93.19 217 ASP A CA 1
ATOM 1554 C C . ASP A 1 217 ? 14.491 0.247 -16.638 1.00 93.19 217 ASP A C 1
ATOM 1556 O O . ASP A 1 217 ? 14.318 -0.650 -15.811 1.00 93.19 217 ASP A O 1
ATOM 1560 N N . VAL A 1 218 ? 13.471 0.764 -17.334 1.00 94.12 218 VAL A N 1
ATOM 1561 C CA . VAL A 1 218 ? 12.076 0.327 -17.148 1.00 94.12 218 VAL A CA 1
ATOM 1562 C C . VAL A 1 218 ? 11.902 -1.149 -17.520 1.00 94.12 218 VAL A C 1
ATOM 1564 O O . VAL A 1 218 ? 11.249 -1.896 -16.793 1.00 94.12 218 VAL A O 1
ATOM 1567 N N . GLN A 1 219 ? 12.522 -1.612 -18.607 1.00 93.12 219 GLN A N 1
ATOM 1568 C CA . GLN A 1 219 ? 12.524 -3.031 -18.979 1.00 93.12 219 GLN A CA 1
ATOM 1569 C C . GLN A 1 219 ? 13.179 -3.901 -17.894 1.00 93.12 219 GLN A C 1
ATOM 1571 O O . GLN A 1 219 ? 12.637 -4.947 -17.526 1.00 93.12 219 GLN A O 1
ATOM 1576 N N . MET A 1 220 ? 14.312 -3.466 -17.335 1.00 94.31 220 MET A N 1
ATOM 1577 C CA . MET A 1 220 ? 14.957 -4.151 -16.212 1.00 94.31 220 MET A CA 1
ATOM 1578 C C . MET A 1 220 ? 14.035 -4.225 -14.994 1.00 94.31 220 MET A C 1
ATOM 1580 O O . MET A 1 220 ? 13.930 -5.298 -14.398 1.00 94.31 220 MET A O 1
ATOM 1584 N N . ALA A 1 221 ? 13.321 -3.145 -14.670 1.00 96.75 221 ALA A N 1
ATOM 1585 C CA . ALA A 1 221 ? 12.348 -3.137 -13.584 1.00 96.75 221 ALA A CA 1
ATOM 1586 C C . ALA A 1 221 ? 11.210 -4.144 -13.828 1.00 96.75 221 ALA A C 1
ATOM 1588 O O . ALA A 1 221 ? 10.867 -4.905 -12.926 1.00 96.75 221 ALA A O 1
ATOM 1589 N N . ILE A 1 222 ? 10.666 -4.232 -15.050 1.00 97.12 222 ILE A N 1
ATOM 1590 C CA . ILE A 1 222 ? 9.620 -5.217 -15.393 1.00 97.12 222 ILE A CA 1
ATOM 1591 C C . ILE A 1 222 ? 10.116 -6.638 -15.126 1.00 97.12 222 ILE A C 1
ATOM 1593 O O . ILE A 1 222 ? 9.446 -7.431 -14.461 1.00 97.12 222 ILE A O 1
ATOM 1597 N N . ARG A 1 223 ? 11.317 -6.962 -15.611 1.00 95.56 223 ARG A N 1
ATOM 1598 C CA . ARG A 1 223 ? 11.89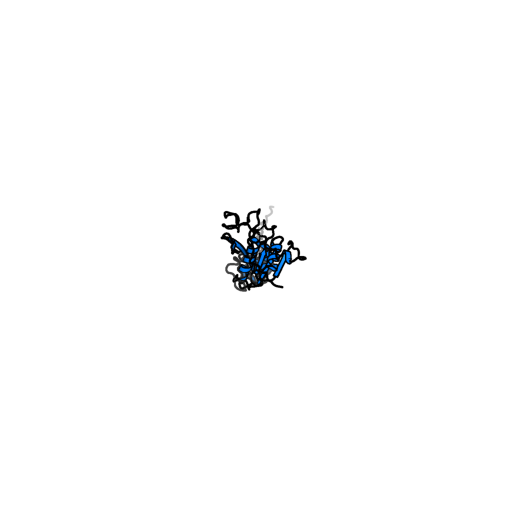7 -8.297 -15.442 1.00 95.56 223 ARG A CA 1
ATOM 1599 C C . ARG A 1 223 ? 12.211 -8.614 -13.988 1.00 95.56 223 ARG A C 1
ATOM 1601 O O . ARG A 1 223 ? 12.009 -9.750 -13.559 1.00 95.56 223 ARG A O 1
ATOM 1608 N N . ALA A 1 224 ? 12.720 -7.636 -13.245 1.00 97.44 224 ALA A N 1
ATOM 1609 C CA . ALA A 1 224 ? 12.978 -7.776 -11.822 1.00 97.44 224 ALA A CA 1
ATOM 1610 C C . ALA A 1 224 ? 11.671 -8.039 -11.064 1.00 97.44 224 ALA A C 1
ATOM 1612 O O . ALA A 1 224 ? 11.601 -9.004 -10.310 1.00 97.44 224 ALA A O 1
ATOM 1613 N N . ALA A 1 225 ? 10.612 -7.276 -11.349 1.00 97.94 225 ALA A N 1
ATOM 1614 C CA . ALA A 1 225 ? 9.301 -7.458 -10.736 1.00 97.94 225 ALA A CA 1
ATOM 1615 C C . ALA A 1 225 ? 8.710 -8.834 -11.057 1.00 97.94 225 ALA A C 1
ATOM 1617 O O . ALA A 1 225 ? 8.198 -9.510 -10.173 1.00 97.94 225 ALA A O 1
ATOM 1618 N N . ARG A 1 226 ? 8.837 -9.303 -12.305 1.00 96.62 226 ARG A N 1
ATOM 1619 C CA . ARG A 1 226 ? 8.348 -10.627 -12.726 1.00 96.62 226 ARG A CA 1
ATOM 1620 C C . ARG A 1 226 ? 9.064 -11.782 -12.012 1.00 96.62 226 ARG A C 1
ATOM 1622 O O . ARG A 1 226 ? 8.502 -12.863 -11.876 1.00 96.62 226 ARG A O 1
ATOM 1629 N N . ARG A 1 227 ? 10.312 -11.562 -11.584 1.00 95.75 227 ARG A N 1
ATOM 1630 C CA . ARG A 1 227 ? 11.148 -12.527 -10.847 1.00 95.75 227 ARG A CA 1
ATOM 1631 C C . ARG A 1 227 ? 11.077 -12.360 -9.334 1.00 95.75 227 ARG A C 1
ATOM 1633 O O . ARG A 1 227 ? 11.668 -13.169 -8.619 1.00 95.75 227 ARG A O 1
ATOM 1640 N N . ASP A 1 228 ? 10.405 -11.320 -8.857 1.00 97.31 228 ASP A N 1
ATOM 1641 C CA . ASP A 1 228 ? 10.269 -11.064 -7.436 1.00 97.31 228 ASP A CA 1
ATOM 1642 C C . ASP A 1 228 ? 9.496 -12.220 -6.782 1.00 97.31 228 ASP A C 1
ATOM 1644 O O . ASP A 1 228 ? 8.438 -12.606 -7.283 1.00 97.31 228 ASP A O 1
ATOM 1648 N N . PRO A 1 229 ? 9.975 -12.793 -5.665 1.00 96.62 229 PRO A N 1
ATOM 1649 C CA . PRO A 1 229 ? 9.286 -13.899 -5.003 1.00 96.62 229 PRO A CA 1
ATOM 1650 C C . PRO A 1 229 ? 7.889 -13.527 -4.480 1.00 96.62 229 PRO A C 1
ATOM 1652 O O . PRO A 1 229 ? 7.092 -14.427 -4.225 1.00 96.62 229 PRO A O 1
ATOM 1655 N N . ARG A 1 230 ? 7.587 -12.231 -4.322 1.00 97.62 230 ARG A N 1
ATOM 1656 C CA . ARG A 1 230 ? 6.269 -11.694 -3.945 1.00 97.62 230 ARG A CA 1
ATOM 1657 C C . ARG A 1 230 ? 5.358 -11.475 -5.156 1.00 97.62 230 ARG A C 1
ATOM 1659 O O . ARG A 1 230 ? 4.190 -11.150 -4.969 1.00 97.62 230 ARG A O 1
ATOM 1666 N N . CYS A 1 231 ? 5.864 -11.629 -6.377 1.00 97.69 231 CYS A N 1
ATOM 1667 C CA . CYS A 1 231 ? 5.096 -11.497 -7.608 1.00 97.69 231 CYS A CA 1
ATOM 1668 C C . CYS A 1 231 ? 4.603 -12.869 -8.089 1.00 97.69 231 CYS A C 1
ATOM 1670 O O . CYS A 1 231 ? 5.334 -13.856 -8.028 1.00 97.69 231 CYS A O 1
ATOM 1672 N N . ASP A 1 232 ? 3.374 -12.944 -8.597 1.00 96.81 232 ASP A N 1
ATOM 1673 C CA . ASP A 1 232 ? 2.814 -14.169 -9.195 1.00 96.81 232 ASP A CA 1
ATOM 1674 C C . ASP A 1 232 ? 3.164 -14.353 -10.684 1.00 96.81 232 ASP A C 1
ATOM 1676 O O . ASP A 1 232 ? 2.632 -15.231 -11.366 1.00 96.81 232 ASP A O 1
ATOM 1680 N N . GLY A 1 233 ? 4.069 -13.514 -11.190 1.00 95.19 233 GLY A N 1
ATOM 1681 C CA . GLY A 1 233 ? 4.508 -13.487 -12.579 1.00 95.19 233 GLY A CA 1
ATOM 1682 C C . GLY A 1 233 ? 3.718 -12.527 -13.468 1.00 95.19 233 GLY A C 1
ATOM 1683 O O . GLY A 1 233 ? 4.153 -12.299 -14.599 1.00 95.19 233 GLY A O 1
ATOM 1684 N N . ARG A 1 234 ? 2.612 -11.936 -12.989 1.00 96.94 234 ARG A N 1
ATOM 1685 C CA . ARG A 1 234 ? 1.885 -10.873 -13.700 1.00 96.94 234 ARG A CA 1
ATOM 1686 C C . ARG A 1 234 ? 2.431 -9.505 -13.323 1.00 96.94 234 ARG A C 1
ATOM 1688 O O . ARG A 1 234 ? 2.514 -9.172 -12.143 1.00 96.94 234 ARG A O 1
ATOM 1695 N N . VAL A 1 235 ? 2.775 -8.706 -14.324 1.00 97.94 235 VAL A N 1
ATOM 1696 C CA . VAL A 1 235 ? 3.365 -7.379 -14.149 1.00 97.94 235 VAL A CA 1
ATOM 1697 C C . VAL A 1 235 ? 2.600 -6.361 -14.978 1.00 97.94 235 VAL A C 1
ATOM 1699 O O . VAL A 1 235 ? 2.560 -6.431 -16.207 1.00 97.94 235 VAL A O 1
ATOM 1702 N N . TYR A 1 236 ? 2.018 -5.382 -14.298 1.00 97.50 236 TYR A N 1
ATOM 1703 C CA . TYR A 1 236 ? 1.276 -4.283 -14.898 1.00 97.50 236 TYR A CA 1
ATOM 1704 C C . TYR A 1 236 ? 2.040 -2.965 -14.769 1.00 97.50 236 TYR A C 1
ATOM 1706 O O . TYR A 1 236 ? 2.909 -2.814 -13.909 1.00 97.50 236 TYR A O 1
ATOM 1714 N N . GLY A 1 237 ? 1.705 -2.002 -15.622 1.00 95.56 237 GLY A N 1
ATOM 1715 C CA . GLY A 1 237 ? 2.278 -0.660 -15.595 1.00 95.56 237 GLY A CA 1
ATOM 1716 C C . GLY A 1 237 ? 1.223 0.404 -15.316 1.00 95.56 237 GLY A C 1
ATOM 1717 O O . GLY A 1 237 ? 0.109 0.348 -15.834 1.00 95.56 237 GLY A O 1
ATOM 1718 N N . VAL A 1 238 ? 1.584 1.419 -14.542 1.00 95.50 238 VAL A N 1
ATOM 1719 C CA . VAL A 1 238 ? 0.834 2.672 -14.431 1.00 95.50 238 VAL A CA 1
ATOM 1720 C C . VAL A 1 238 ? 1.827 3.810 -14.581 1.00 95.50 238 VAL A C 1
ATOM 1722 O O . VAL A 1 238 ? 2.836 3.845 -13.884 1.00 95.50 238 VAL A O 1
ATOM 1725 N N . GLY A 1 239 ? 1.551 4.755 -15.475 1.00 93.44 239 GLY A N 1
ATOM 1726 C CA . GLY A 1 239 ? 2.435 5.899 -15.678 1.00 93.44 239 GLY A CA 1
ATOM 1727 C C . GLY A 1 239 ? 1.683 7.158 -16.068 1.00 93.44 239 GLY A C 1
ATOM 1728 O O . GLY A 1 239 ? 0.654 7.092 -16.742 1.00 93.44 239 GLY A O 1
ATOM 1729 N N . GLY A 1 240 ? 2.218 8.309 -15.654 1.00 92.50 240 GLY A N 1
ATOM 1730 C CA . GLY A 1 240 ? 1.746 9.636 -16.049 1.00 92.50 240 GLY A CA 1
ATOM 1731 C C . GLY A 1 240 ? 2.772 10.386 -16.899 1.00 92.50 240 GLY A C 1
ATOM 1732 O O . GLY A 1 240 ? 3.965 10.280 -16.632 1.00 92.50 240 GLY A O 1
ATOM 1733 N N . SER A 1 241 ? 2.346 11.174 -17.893 1.00 93.88 241 SER A N 1
ATOM 1734 C CA . SER A 1 241 ? 3.254 11.980 -18.734 1.00 93.88 241 SER A CA 1
ATOM 1735 C C . SER A 1 241 ? 4.390 11.121 -19.334 1.00 93.88 241 SER A C 1
ATOM 1737 O O . SER A 1 241 ? 4.109 10.137 -20.013 1.00 93.88 241 SER A O 1
ATOM 1739 N N . ALA A 1 242 ? 5.659 11.442 -19.063 1.00 91.12 242 ALA A N 1
ATOM 1740 C CA . ALA A 1 242 ? 6.819 10.657 -19.494 1.00 91.12 242 ALA A CA 1
ATOM 1741 C C . ALA A 1 242 ? 6.776 9.188 -19.034 1.00 91.12 242 ALA A C 1
ATOM 1743 O O . ALA A 1 242 ? 7.078 8.299 -19.825 1.00 91.12 242 ALA A O 1
ATOM 1744 N N . GLY A 1 243 ? 6.323 8.910 -17.806 1.00 93.50 243 GLY A N 1
ATOM 1745 C CA . GLY A 1 243 ? 6.143 7.540 -17.322 1.00 93.50 243 GLY A CA 1
ATOM 1746 C C . GLY A 1 243 ? 5.090 6.778 -18.127 1.00 93.50 243 GLY A C 1
ATOM 1747 O O . GLY A 1 243 ? 5.259 5.598 -18.421 1.00 93.50 243 GLY A O 1
ATOM 1748 N N . ALA A 1 244 ? 4.029 7.464 -18.565 1.00 92.75 244 ALA A N 1
ATOM 1749 C CA . ALA A 1 244 ? 3.021 6.883 -19.447 1.00 92.75 244 ALA A CA 1
ATOM 1750 C C . ALA A 1 244 ? 3.608 6.573 -20.837 1.00 92.75 244 ALA A C 1
ATOM 1752 O O . ALA A 1 244 ? 3.266 5.557 -21.446 1.00 92.75 244 ALA A O 1
ATOM 1753 N N . SER A 1 245 ? 4.484 7.442 -21.347 1.00 90.25 245 SER A N 1
ATOM 1754 C CA . SER A 1 245 ? 5.210 7.229 -22.602 1.00 90.25 245 SER A CA 1
ATOM 1755 C C . SER A 1 245 ? 6.185 6.054 -22.522 1.00 90.25 245 SER A C 1
ATOM 1757 O O . SER A 1 245 ? 6.141 5.195 -23.402 1.00 90.25 245 SER A O 1
ATOM 1759 N N . HIS A 1 246 ? 6.956 5.920 -21.436 1.00 90.19 246 HIS A N 1
ATOM 1760 C CA . HIS A 1 246 ? 7.760 4.719 -21.186 1.00 90.19 246 HIS A CA 1
ATOM 1761 C C . HIS A 1 246 ? 6.907 3.460 -21.149 1.00 90.19 246 HIS A C 1
ATOM 1763 O O . HIS A 1 246 ? 7.243 2.482 -21.813 1.00 90.19 246 HIS A O 1
ATOM 1769 N N . ALA A 1 247 ? 5.792 3.495 -20.417 1.00 90.44 247 ALA A N 1
ATOM 1770 C CA . ALA A 1 247 ? 4.922 2.341 -20.283 1.00 90.44 247 ALA A CA 1
ATOM 1771 C C . ALA A 1 247 ? 4.376 1.883 -21.644 1.00 90.44 247 ALA A C 1
ATOM 1773 O O . ALA A 1 247 ? 4.293 0.679 -21.892 1.00 90.44 247 ALA A O 1
ATOM 1774 N N . LEU A 1 248 ? 4.031 2.814 -22.548 1.00 87.56 248 LEU A N 1
ATOM 1775 C CA . LEU A 1 248 ? 3.563 2.435 -23.885 1.00 87.56 248 LEU A CA 1
ATOM 1776 C C . LEU A 1 248 ? 4.716 1.862 -24.693 1.00 87.56 248 LEU A C 1
ATOM 1778 O O . LEU A 1 248 ? 4.563 0.802 -25.292 1.00 87.56 248 LEU A O 1
ATOM 1782 N N . TYR A 1 249 ? 5.860 2.543 -24.681 1.00 85.88 249 TYR A N 1
ATOM 1783 C CA . TYR A 1 249 ? 7.021 2.147 -25.461 1.00 85.88 249 TYR A CA 1
ATOM 1784 C C . TYR A 1 249 ? 7.453 0.713 -25.139 1.00 85.88 249 TYR A C 1
ATOM 1786 O O . TYR A 1 249 ? 7.573 -0.113 -26.043 1.00 85.88 249 TYR A O 1
ATOM 1794 N N . VAL A 1 250 ? 7.621 0.373 -23.856 1.00 86.56 250 VAL A N 1
ATOM 1795 C CA . VAL A 1 250 ? 8.012 -0.990 -23.446 1.00 86.56 250 VAL A CA 1
ATOM 1796 C C . VAL A 1 250 ? 6.917 -2.018 -23.722 1.00 86.56 250 VAL A C 1
ATOM 1798 O O . VAL A 1 250 ? 7.223 -3.171 -24.006 1.00 86.56 250 VAL A O 1
ATOM 1801 N N . THR A 1 251 ? 5.646 -1.613 -23.708 1.00 86.00 251 THR A N 1
ATOM 1802 C CA . THR A 1 251 ? 4.540 -2.500 -24.095 1.00 86.00 251 THR A CA 1
ATOM 1803 C C . THR A 1 251 ? 4.530 -2.757 -25.599 1.00 86.00 251 THR A C 1
ATOM 1805 O O . THR A 1 251 ? 4.237 -3.866 -26.022 1.00 86.00 251 THR A O 1
ATOM 1808 N N . ALA A 1 252 ? 4.873 -1.772 -26.424 1.00 82.50 252 ALA A N 1
ATOM 1809 C CA . ALA A 1 252 ? 4.889 -1.920 -27.877 1.00 82.50 252 ALA A CA 1
ATOM 1810 C C . ALA A 1 252 ? 6.139 -2.652 -28.395 1.00 82.50 252 ALA A C 1
ATOM 1812 O O . ALA A 1 252 ? 6.067 -3.346 -29.405 1.00 82.50 252 ALA A O 1
ATOM 1813 N N . THR A 1 253 ? 7.277 -2.497 -27.713 1.00 78.44 253 THR A N 1
ATOM 1814 C CA . THR A 1 253 ? 8.588 -2.973 -28.196 1.00 78.44 253 THR A CA 1
ATOM 1815 C C . THR A 1 253 ? 9.173 -4.135 -27.393 1.00 78.44 253 THR A C 1
ATOM 1817 O O . THR A 1 253 ? 10.104 -4.794 -27.857 1.00 78.44 253 THR A O 1
ATOM 1820 N N . GLY A 1 254 ? 8.662 -4.390 -26.186 1.00 78.69 254 GLY A N 1
ATOM 1821 C CA . GLY A 1 254 ? 9.146 -5.446 -25.303 1.00 78.69 254 GLY A CA 1
ATOM 1822 C C . GLY A 1 254 ? 8.693 -6.843 -25.726 1.00 78.69 254 GLY A C 1
ATOM 1823 O O . GLY A 1 254 ? 7.675 -7.024 -26.391 1.00 78.69 254 GLY A O 1
ATOM 1824 N N . THR A 1 255 ? 9.438 -7.859 -25.289 1.00 83.38 255 THR A N 1
ATOM 1825 C CA . THR A 1 255 ? 9.077 -9.266 -25.509 1.00 83.38 255 THR A CA 1
ATOM 1826 C C . THR A 1 255 ? 7.997 -9.706 -24.511 1.00 83.38 255 THR A C 1
ATOM 1828 O O . THR A 1 255 ? 8.246 -9.615 -23.299 1.00 83.38 255 THR A O 1
ATOM 1831 N N . PRO A 1 256 ? 6.839 -10.226 -24.972 1.00 83.31 256 PRO A N 1
ATOM 1832 C CA . PRO A 1 256 ? 5.804 -10.773 -24.097 1.00 83.31 256 PRO A CA 1
ATOM 1833 C C . PRO A 1 256 ? 6.358 -11.804 -23.111 1.00 83.31 256 PRO A C 1
ATOM 1835 O O . PRO A 1 256 ? 7.111 -12.699 -23.493 1.00 83.31 256 PRO A O 1
ATOM 1838 N N . GLY A 1 257 ? 5.995 -11.674 -21.833 1.00 79.62 257 GLY A N 1
ATOM 1839 C CA . GLY A 1 257 ? 6.464 -12.561 -20.762 1.00 79.62 257 GLY A CA 1
ATOM 1840 C C . GLY A 1 257 ? 7.897 -12.313 -20.262 1.00 79.62 257 GLY A C 1
ATOM 1841 O O . GLY A 1 257 ? 8.308 -12.979 -19.314 1.00 79.62 257 GLY A O 1
ATOM 1842 N N . ASP A 1 258 ? 8.645 -11.362 -20.837 1.00 84.00 258 ASP A N 1
ATOM 1843 C CA . ASP A 1 258 ? 9.955 -10.920 -20.323 1.00 84.00 258 ASP A CA 1
ATOM 1844 C C . ASP A 1 258 ? 9.891 -9.427 -19.958 1.00 84.00 258 ASP A C 1
ATOM 1846 O O . ASP A 1 258 ? 9.501 -9.091 -18.840 1.00 84.00 258 ASP A O 1
ATOM 1850 N N . TYR A 1 259 ? 10.175 -8.530 -20.910 1.00 84.19 259 TYR A N 1
ATOM 1851 C CA . TYR A 1 259 ? 10.283 -7.076 -20.697 1.00 84.19 259 TYR A CA 1
ATOM 1852 C C . TYR A 1 259 ? 9.042 -6.271 -21.117 1.00 84.19 259 TYR A C 1
ATOM 1854 O O . TYR A 1 259 ? 9.113 -5.050 -21.241 1.00 84.19 259 TYR A O 1
ATOM 1862 N N . GLN A 1 260 ? 7.924 -6.943 -21.386 1.00 89.12 260 GLN A N 1
ATOM 1863 C CA . GLN A 1 260 ? 6.639 -6.317 -21.703 1.00 89.12 260 GLN A CA 1
ATOM 1864 C C . GLN A 1 260 ? 5.724 -6.343 -20.472 1.00 89.12 260 GLN A C 1
ATOM 1866 O O . GLN A 1 260 ? 5.756 -7.306 -19.701 1.00 89.12 260 GLN A O 1
ATOM 1871 N N . PHE A 1 261 ? 4.891 -5.318 -20.299 1.00 94.06 261 PHE A N 1
ATOM 1872 C CA . PHE A 1 261 ? 3.782 -5.355 -19.345 1.00 94.06 261 PHE A CA 1
ATOM 1873 C C . PHE A 1 261 ? 2.639 -6.238 -19.854 1.00 94.06 261 PHE A C 1
ATOM 1875 O O . PHE A 1 261 ? 2.355 -6.263 -21.049 1.00 94.06 261 PHE A O 1
ATOM 1882 N N . ASP A 1 262 ? 1.935 -6.900 -18.937 1.00 94.75 262 ASP A N 1
ATOM 1883 C CA . ASP A 1 262 ? 0.748 -7.700 -19.261 1.00 94.75 262 ASP A CA 1
ATOM 1884 C C . ASP A 1 262 ? -0.516 -6.820 -19.402 1.00 94.75 262 ASP A C 1
ATOM 1886 O O . ASP A 1 262 ? -1.460 -7.173 -20.106 1.00 94.75 262 ASP A O 1
ATOM 1890 N N . LEU A 1 263 ? -0.535 -5.659 -18.736 1.00 94.19 263 LEU A N 1
ATOM 1891 C CA . LEU A 1 263 ? -1.569 -4.622 -18.823 1.00 94.19 263 LEU A CA 1
ATOM 1892 C C . LEU A 1 263 ? -0.969 -3.277 -18.420 1.00 94.19 263 LEU A C 1
ATOM 1894 O O . LEU A 1 263 ? -0.138 -3.222 -17.513 1.00 94.19 263 LEU A O 1
ATOM 1898 N N . VAL A 1 264 ? -1.417 -2.184 -19.044 1.00 92.62 264 VAL A N 1
ATOM 1899 C CA . VAL A 1 264 ? -0.956 -0.841 -18.678 1.00 92.62 264 VAL A CA 1
ATOM 1900 C C . VAL A 1 264 ? -2.082 0.184 -18.622 1.00 92.62 264 VAL A C 1
ATOM 1902 O O . VAL A 1 264 ? -2.990 0.179 -19.453 1.00 92.62 264 VAL A O 1
ATOM 1905 N N . VAL A 1 265 ? -1.980 1.099 -17.656 1.00 93.94 265 VAL A N 1
ATOM 1906 C CA . VAL A 1 265 ? -2.768 2.331 -17.576 1.00 93.94 265 VAL A CA 1
ATOM 1907 C C . VAL A 1 265 ? -1.888 3.528 -17.936 1.00 93.94 265 VAL A C 1
ATOM 1909 O O . VAL A 1 265 ? -0.904 3.835 -17.260 1.00 93.94 265 VAL A O 1
ATOM 1912 N N . PHE A 1 266 ? -2.276 4.226 -19.000 1.00 89.56 266 PHE A N 1
ATOM 1913 C CA . PHE A 1 266 ? -1.573 5.386 -19.537 1.00 89.56 266 PHE A CA 1
ATOM 1914 C C . PHE A 1 266 ? -2.293 6.684 -19.160 1.00 89.56 266 PHE A C 1
ATOM 1916 O O . PHE A 1 266 ? -3.436 6.896 -19.566 1.00 89.56 266 PHE A O 1
ATOM 1923 N N . LEU A 1 267 ? -1.636 7.579 -18.421 1.00 91.94 267 LEU A N 1
ATOM 1924 C CA . LEU A 1 267 ? -2.226 8.846 -17.983 1.00 91.94 267 LEU A CA 1
ATOM 1925 C C . LEU A 1 267 ? -1.528 10.033 -18.660 1.00 91.94 267 LEU A C 1
ATOM 1927 O O . LEU A 1 267 ? -0.455 10.465 -18.248 1.00 91.94 267 LEU A O 1
ATOM 1931 N N . SER A 1 268 ? -2.164 10.615 -19.679 1.00 91.94 268 SER A N 1
ATOM 1932 C CA . SER A 1 268 ? -1.687 11.851 -20.332 1.00 91.94 268 SER A CA 1
ATOM 1933 C C . SER A 1 268 ? -0.246 11.775 -20.876 1.00 91.94 268 SER A C 1
ATOM 1935 O O . SER A 1 268 ? 0.524 12.726 -20.735 1.00 91.94 268 SER A O 1
ATOM 1937 N N . GLY A 1 269 ? 0.142 10.636 -21.456 1.00 85.88 269 GLY A N 1
ATOM 1938 C CA . GLY A 1 269 ? 1.391 10.514 -22.215 1.00 85.88 269 GLY A CA 1
ATOM 1939 C C . GLY A 1 269 ? 1.273 11.067 -23.635 1.00 85.88 269 GLY A C 1
ATOM 1940 O O . GLY A 1 269 ? 0.182 11.402 -24.099 1.00 85.88 269 GLY A O 1
ATOM 1941 N N . VAL A 1 270 ? 2.410 11.161 -24.324 1.00 81.00 270 VAL A N 1
ATOM 1942 C CA . VAL A 1 270 ? 2.475 11.581 -25.732 1.00 81.00 270 VAL A CA 1
ATOM 1943 C C . VAL A 1 270 ? 2.660 10.351 -26.606 1.00 81.00 270 VAL A C 1
ATOM 1945 O O . VAL A 1 270 ? 3.609 9.591 -26.394 1.00 81.00 270 VAL A O 1
ATOM 1948 N N . TYR A 1 271 ? 1.752 10.175 -27.567 1.00 81.06 271 TYR A N 1
ATOM 1949 C CA . TYR A 1 271 ? 1.691 9.010 -28.442 1.00 81.06 271 TYR A CA 1
ATOM 1950 C C . TYR A 1 271 ? 1.164 9.391 -29.824 1.00 81.06 271 TYR A C 1
ATOM 1952 O O . TYR A 1 271 ? 0.189 10.138 -29.908 1.00 81.06 271 TYR A O 1
ATOM 1960 N N . ASP A 1 272 ? 1.719 8.805 -30.882 1.00 79.88 272 ASP A N 1
ATOM 1961 C CA . ASP A 1 272 ? 1.105 8.817 -32.212 1.00 79.88 272 ASP A CA 1
ATOM 1962 C C . ASP A 1 272 ? 0.583 7.416 -32.583 1.00 79.88 272 ASP A C 1
ATOM 1964 O O . ASP A 1 272 ? 1.220 6.611 -33.251 1.00 79.88 272 ASP A O 1
ATOM 1968 N N . LEU A 1 273 ? -0.610 7.070 -32.107 1.00 78.62 273 LEU A N 1
ATOM 1969 C CA . LEU A 1 273 ? -1.182 5.744 -32.376 1.00 78.62 273 LEU A CA 1
ATOM 1970 C C . LEU A 1 273 ? -1.588 5.538 -33.848 1.00 78.62 273 LEU A C 1
ATOM 1972 O O . LEU A 1 273 ? -1.960 4.424 -34.212 1.00 78.62 273 LEU A O 1
ATOM 1976 N N . ALA A 1 274 ? -1.544 6.584 -34.683 1.00 78.25 274 ALA A N 1
ATOM 1977 C CA . ALA A 1 274 ? -1.831 6.473 -36.109 1.00 78.25 274 ALA A CA 1
ATOM 1978 C C . ALA A 1 274 ? -0.635 5.922 -36.902 1.00 78.25 274 ALA A C 1
ATOM 1980 O O . ALA A 1 274 ? -0.842 5.310 -37.949 1.00 78.25 274 ALA A O 1
ATOM 1981 N N . ASP A 1 275 ? 0.586 6.084 -36.389 1.00 75.69 275 ASP A N 1
ATOM 1982 C CA . ASP A 1 275 ? 1.815 5.578 -36.999 1.00 75.69 275 ASP A CA 1
ATOM 1983 C C . ASP A 1 275 ? 2.606 4.697 -36.029 1.00 75.69 275 ASP A C 1
ATOM 1985 O O . ASP A 1 275 ? 3.722 5.004 -35.651 1.00 75.69 275 ASP A O 1
ATOM 1989 N N . VAL A 1 276 ? 2.068 3.556 -35.603 1.00 67.56 276 VAL A N 1
ATOM 1990 C CA . VAL A 1 276 ? 2.749 2.697 -34.609 1.00 67.56 276 VAL A CA 1
ATOM 1991 C C . VAL A 1 276 ? 4.193 2.288 -34.971 1.00 67.56 276 VAL A C 1
ATOM 1993 O O . VAL A 1 276 ? 4.918 1.832 -34.091 1.00 67.56 276 VAL A O 1
ATOM 1996 N N . ALA A 1 277 ? 4.644 2.483 -36.217 1.00 69.25 277 ALA A N 1
ATOM 1997 C CA . ALA A 1 277 ? 6.041 2.322 -36.602 1.00 69.25 277 ALA A CA 1
ATOM 1998 C C . ALA A 1 277 ? 6.988 3.365 -35.968 1.00 69.25 277 ALA A C 1
ATOM 2000 O O . ALA A 1 277 ? 8.167 3.056 -35.807 1.00 69.25 277 ALA A O 1
ATOM 2001 N N . TRP A 1 278 ? 6.514 4.542 -35.533 1.00 66.56 278 TRP A N 1
ATOM 2002 C CA . TRP A 1 278 ? 7.339 5.488 -34.757 1.00 66.56 278 TRP A CA 1
ATOM 2003 C C . TRP A 1 278 ? 7.732 4.918 -33.384 1.00 66.56 278 TRP A C 1
ATOM 2005 O O . TRP A 1 278 ? 8.766 5.285 -32.840 1.00 66.56 278 TRP A O 1
ATOM 2015 N N . LEU A 1 279 ? 6.931 4.000 -32.815 1.00 65.25 279 LEU A N 1
ATOM 2016 C CA . LEU A 1 279 ? 7.295 3.295 -31.577 1.00 65.25 279 LEU A CA 1
ATOM 2017 C C . LEU A 1 279 ? 8.452 2.321 -31.812 1.00 65.25 279 LEU A C 1
ATOM 2019 O O . LEU A 1 279 ? 9.192 2.001 -30.888 1.00 65.25 279 LEU A O 1
ATOM 2023 N N . THR A 1 280 ? 8.610 1.847 -33.047 1.00 62.69 280 THR A N 1
ATOM 2024 C CA . THR A 1 280 ? 9.765 1.070 -33.491 1.00 62.69 280 THR A CA 1
ATOM 2025 C C . THR A 1 280 ? 10.795 2.014 -34.101 1.00 62.69 280 THR A C 1
ATOM 2027 O O . THR A 1 280 ? 11.020 1.994 -35.310 1.00 62.69 280 THR A O 1
ATOM 2030 N N . ASP A 1 281 ? 11.393 2.884 -33.286 1.00 59.28 281 ASP A N 1
ATOM 2031 C CA . ASP A 1 281 ? 12.306 3.901 -33.808 1.00 59.28 281 ASP A CA 1
ATOM 2032 C C . ASP A 1 281 ? 13.490 3.236 -34.549 1.00 59.28 281 ASP A C 1
ATOM 2034 O O . ASP A 1 281 ? 14.149 2.328 -34.013 1.00 59.28 281 ASP A O 1
ATOM 2038 N N . PRO A 1 282 ? 13.768 3.623 -35.809 1.00 54.41 282 PRO A N 1
ATOM 2039 C CA . PRO A 1 282 ? 14.865 3.056 -36.568 1.00 54.41 282 PRO A CA 1
ATOM 2040 C C . PRO A 1 282 ? 16.181 3.467 -35.912 1.00 54.41 282 PRO A C 1
ATOM 2042 O O . PRO A 1 282 ? 16.510 4.644 -35.851 1.00 54.41 282 PRO A O 1
ATOM 2045 N N . CYS A 1 283 ? 16.943 2.471 -35.459 1.00 53.78 283 CYS A N 1
ATOM 2046 C CA . CYS A 1 283 ? 18.321 2.607 -34.986 1.00 53.78 283 CYS A CA 1
ATOM 2047 C C . CYS A 1 283 ? 19.090 3.710 -35.740 1.00 53.78 283 CYS A C 1
ATOM 2049 O O . CYS A 1 283 ? 19.386 3.561 -36.933 1.00 53.78 283 CYS A O 1
ATOM 2051 N N . VAL A 1 284 ? 19.391 4.812 -35.047 1.00 55.97 284 VAL A N 1
ATOM 2052 C CA . VAL A 1 284 ? 20.107 5.953 -35.621 1.00 55.97 284 VAL A CA 1
ATOM 2053 C C . VAL A 1 284 ? 21.603 5.616 -35.668 1.00 55.97 284 VAL A C 1
ATOM 2055 O O . VAL A 1 284 ? 22.166 5.167 -34.666 1.00 55.97 284 VAL A O 1
ATOM 2058 N N . PRO A 1 285 ? 22.289 5.800 -36.812 1.00 46.25 285 PRO A N 1
ATOM 2059 C CA . PRO A 1 285 ? 23.722 5.538 -36.902 1.00 46.25 285 PRO A CA 1
ATOM 2060 C C . PRO A 1 285 ? 24.518 6.367 -35.883 1.00 46.25 285 PRO A C 1
ATOM 2062 O O . PRO A 1 285 ? 24.529 7.593 -35.956 1.00 46.25 285 PRO A O 1
ATOM 2065 N N . GLY A 1 286 ? 25.215 5.687 -34.969 1.00 57.00 286 GLY A N 1
ATOM 2066 C CA . GLY A 1 286 ? 26.013 6.313 -33.906 1.00 57.00 286 GLY A CA 1
ATOM 2067 C C . GLY A 1 286 ? 25.498 6.051 -32.488 1.00 57.00 286 GLY A C 1
ATOM 2068 O O . GLY A 1 286 ? 26.242 6.297 -31.543 1.00 57.00 286 GLY A O 1
ATOM 2069 N N . GLU A 1 287 ? 24.291 5.500 -32.335 1.00 58.81 287 GLU A N 1
ATOM 2070 C CA . GLU A 1 287 ? 23.726 5.113 -31.037 1.00 58.81 287 GLU A CA 1
ATOM 2071 C C . GLU A 1 287 ? 23.845 3.599 -30.783 1.00 58.81 287 GLU A C 1
ATOM 2073 O O . GLU A 1 287 ? 23.868 2.779 -31.708 1.00 58.81 287 GLU A O 1
ATOM 2078 N N . GLY A 1 288 ? 23.950 3.212 -29.507 1.00 50.69 288 GLY A N 1
ATOM 2079 C CA . GLY A 1 288 ? 23.964 1.814 -29.079 1.00 50.69 288 GLY A CA 1
ATOM 2080 C C . GLY A 1 288 ? 22.571 1.201 -29.195 1.00 50.69 288 GLY A C 1
ATOM 2081 O O . GLY A 1 288 ? 21.781 1.265 -28.262 1.00 50.69 288 GLY A O 1
ATOM 2082 N N . CYS A 1 289 ? 22.252 0.617 -30.347 1.00 51.50 289 CYS A N 1
ATOM 2083 C CA . CYS A 1 289 ? 20.913 0.090 -30.594 1.00 51.50 289 CYS A CA 1
ATOM 2084 C C . CYS A 1 289 ? 20.681 -1.280 -29.933 1.00 51.50 289 CYS A C 1
ATOM 2086 O O . CYS A 1 289 ? 21.559 -2.150 -30.007 1.00 51.50 289 CYS A O 1
ATOM 2088 N N . PRO A 1 290 ? 19.485 -1.533 -29.365 1.00 49.16 290 PRO A N 1
ATOM 2089 C CA . PRO A 1 290 ? 19.105 -2.875 -28.945 1.00 49.16 290 PRO A CA 1
ATOM 2090 C C . PRO A 1 290 ? 19.108 -3.828 -30.156 1.00 49.16 290 PRO A C 1
ATOM 2092 O O . PRO A 1 290 ? 18.826 -3.402 -31.284 1.00 49.16 290 PRO A O 1
ATOM 2095 N N . PRO A 1 291 ? 19.450 -5.117 -29.968 1.00 47.91 291 PRO A N 1
ATOM 2096 C CA . PRO A 1 291 ? 19.461 -6.079 -31.063 1.00 47.91 291 PRO A CA 1
ATOM 2097 C C . PRO A 1 291 ? 18.071 -6.126 -31.701 1.00 47.91 291 PRO A C 1
ATOM 2099 O O . PRO A 1 291 ? 17.078 -6.321 -31.003 1.00 47.91 291 PRO A O 1
ATOM 2102 N N . LYS A 1 292 ? 18.000 -5.935 -33.027 1.00 45.69 292 LYS A N 1
ATOM 2103 C CA . LYS A 1 292 ? 16.741 -6.032 -33.777 1.00 45.69 292 LYS A CA 1
ATOM 2104 C C . LYS A 1 292 ? 16.077 -7.367 -33.444 1.00 45.69 292 LYS A C 1
ATOM 2106 O O . LYS A 1 292 ? 16.643 -8.421 -33.747 1.00 45.69 292 LYS A O 1
ATOM 2111 N N . SER A 1 293 ? 14.892 -7.323 -32.840 1.00 46.44 293 SER A N 1
ATOM 2112 C CA . SER A 1 293 ? 14.038 -8.499 -32.756 1.00 46.44 293 SER A CA 1
ATOM 2113 C C . SER A 1 293 ? 13.754 -8.957 -34.186 1.00 46.44 293 SER A C 1
ATOM 2115 O O . SER A 1 293 ? 13.472 -8.164 -35.089 1.00 46.44 293 SER A O 1
ATOM 2117 N N . SER A 1 294 ? 13.950 -10.245 -34.438 1.00 36.28 294 SER A N 1
ATOM 2118 C CA . SER A 1 294 ? 13.617 -10.834 -35.727 1.00 36.28 294 SER A CA 1
ATOM 2119 C C . SER A 1 294 ? 12.105 -10.711 -35.910 1.00 36.28 294 SER A C 1
ATOM 2121 O O . SER A 1 294 ? 11.350 -11.208 -35.086 1.00 36.28 294 SER A O 1
ATOM 2123 N N . GLN A 1 295 ? 11.722 -9.979 -36.957 1.00 34.16 295 GLN A N 1
ATOM 2124 C CA . GLN A 1 295 ? 10.405 -9.862 -37.589 1.00 34.16 295 GLN A CA 1
ATOM 2125 C C . GLN A 1 295 ? 9.243 -10.623 -36.928 1.00 34.16 295 GLN A C 1
ATOM 2127 O O . GLN A 1 295 ? 9.212 -11.852 -36.944 1.00 34.16 295 GLN A O 1
ATOM 2132 N N . ILE A 1 296 ? 8.222 -9.880 -36.500 1.00 31.80 296 ILE A N 1
ATOM 2133 C CA . ILE A 1 296 ? 6.864 -10.403 -36.347 1.00 31.80 296 ILE A CA 1
ATOM 2134 C C . ILE A 1 296 ? 5.966 -9.565 -37.262 1.00 31.80 296 ILE A C 1
ATOM 2136 O O . ILE A 1 296 ? 5.765 -8.375 -37.021 1.00 31.80 296 ILE A O 1
ATOM 2140 N N . ILE A 1 297 ? 5.526 -10.195 -38.355 1.00 34.62 297 ILE A N 1
ATOM 2141 C CA . ILE A 1 297 ? 4.267 -9.883 -39.045 1.00 34.62 297 ILE A CA 1
ATOM 2142 C C . ILE A 1 297 ? 3.173 -10.622 -38.278 1.00 34.62 297 ILE A C 1
ATOM 2144 O O . ILE A 1 297 ? 3.435 -11.796 -37.924 1.00 34.62 297 ILE A O 1
#

Nearest PDB structures (foldseek):
  5k6w-assembly1_B  TM=7.108E-01  e=2.254E-06  Mus musculus
  5k70-assembly1_A  TM=7.132E-01  e=2.680E-05  Mus musculus
  5k6u-assembly1_A  TM=7.079E-01  e=2.680E-05  Mus musculus
  5xx0-assembly2_B  TM=7.142E-01  e=4.089E-05  Mus musculus
  5k6x-assembly1_B  TM=7.088E-01  e=1.212E-04  Mus musculus

Mean predicted aligned error: 10.46 Å

Radius of gyration: 36.75 Å; Cα contacts (8 Å, |Δi|>4): 628; chains: 1; bounding box: 82×58×141 Å

Solvent-accessible surface area (backbone atoms only — not comparable to full-atom values): 16728 Å² total; per-residue (Å²): 141,81,86,84,81,80,82,84,81,80,79,81,80,83,73,84,76,74,71,76,73,81,76,78,78,83,42,55,43,45,78,79,37,70,41,58,66,44,77,38,48,38,64,38,63,50,75,38,46,50,42,70,50,50,38,78,70,77,46,37,41,34,21,50,71,85,41,76,45,85,88,37,52,51,62,52,47,66,53,65,68,36,43,64,86,49,39,70,38,34,38,33,38,39,37,30,34,98,74,32,74,42,70,51,60,72,16,44,31,42,38,43,71,72,76,62,71,44,82,44,74,51,45,62,47,101,86,69,37,62,34,41,26,35,37,19,58,33,81,91,66,72,60,21,46,26,32,41,29,31,26,36,44,77,50,21,37,58,54,54,13,66,58,70,60,24,51,54,38,11,76,71,53,21,30,11,28,13,30,45,57,50,41,23,81,86,52,57,78,61,83,55,101,80,64,58,84,60,31,50,85,72,42,89,77,58,54,65,16,46,91,58,50,28,58,49,41,49,28,42,43,43,38,36,48,39,67,32,85,49,26,66,54,46,36,29,35,36,14,31,32,37,16,11,32,48,52,48,42,34,48,76,67,33,52,83,91,48,34,23,53,81,45,73,49,70,41,78,42,78,80,61,84,89,49,63,61,67,69,59,64,76,77,57,93,91,60,87,62,78,82,79,76,80,82,83,132

Sequence (297 aa):
MRPLIPPATRTNTRTDDFAPTPNPTPSAAAITTQPSDNAVTEGGTATFSVTATGTAPLSYQWAKNGATVAGATSASYTTPATTTVDNGALFAVTVSNSVSSVISRSASLTVNPLIQGTLEQYGTSSTGVALRWNAFAPPGGGQHPAVLVLHPGGYRTGNAGPDSVSLDLAAAGYLALSTEYRLAPPHTPMNAPNHLAPSQDTVVPADEGHYPEQTTDVQMAIRAARRDPRCDGRVYGVGGSAGASHALYVTATGTPGDYQFDLVVFLSGVYDLADVAWLTDPCVPGEGCPPKSSQII